Protein AF-A0A7C2LK24-F1 (afdb_monomer_lite)

Radius of gyration: 20.37 Å; chains: 1; bounding box: 44×60×52 Å

Secondary structure (DSSP, 8-state):
-PPPGGGG-----S---S--GGGTTTHHHHHHHHTTSHHHHHHT--SHHHHHHHHHTTS----------SSHHHHHHHHHHHHHHHHHHHHHHSPPPHHHHHHHHTTHHHHHHHHHHHHH---HHHHHHHHHHHHHHHHTTTS-HHHHHHHHHHHHIIIII-SS--SS--BHHHHHTSSSSSSHHHHHHHHHHHHTT--HHHHHTT--TTBHHHHHHHHHHHHHHHHHHHHTT-HHHHHHHHHHHHHHT-

pLDDT: mean 76.49, std 17.35, range [25.84, 96.12]

Foldseek 3Di:
DPDDPPPPDDDDDQDPFFDDPVCVVVLVVVLVVPVLQPLSVLLPDDDQVVLCVVCVVVDFPVPDDFPCDPALLVNLVLLVLVLLLLVLVLQVLDQPDLVNLVCLLQCVSLVSNCVSDVVGDDTVVSVVVSVVSVVNNVVCNVPDSVVSSVVVNVVSCQQDVVSPGHSDDQFPCCRRPPVGADDDVLVVLCVLCVVVVNNCCVVPNPDRSRRNSNLSVVLSVLSVQLSVCSVVVVVVSNVVSVVSSVVSVD

Sequence (250 aa):
MPAKPRDIFEENDHIRWYYDPELARDWKTFIKKFKYLFWINSMNIKDRDHWVKFIEDKKPNISHKPLFPQDEGAYADVQALRRDAYFQMFRAFTEPTRELSHEVQKGEYLKKVLSVFDNLFEDEKVDMAARLLAGINQVFAETKPEKFYRDIEAERFTIFDDDLLPYLSGYESVYRSEKQIMGELTAEVKSLYEKEGYDILKAKGNLPPDEAKLEIEFMLKLIDDEVSAWRSGNREKAIELLNMQKDFLH

Structure (mmCIF, N/CA/C/O backbone):
data_AF-A0A7C2LK24-F1
#
_entry.id   AF-A0A7C2LK24-F1
#
loop_
_atom_site.group_PDB
_atom_site.id
_atom_site.type_symbol
_atom_site.label_atom_id
_atom_site.label_alt_id
_atom_site.label_comp_id
_atom_site.label_asym_id
_atom_site.label_entity_id
_atom_site.label_seq_id
_atom_site.pdbx_PDB_ins_code
_atom_site.Cartn_x
_atom_site.Cartn_y
_atom_site.Cartn_z
_atom_site.occupancy
_atom_site.B_iso_or_equiv
_atom_site.auth_seq_id
_atom_site.auth_comp_id
_atom_site.auth_asym_id
_atom_site.auth_atom_id
_atom_site.pdbx_PDB_model_num
ATOM 1 N N . MET A 1 1 ? 2.305 38.044 7.109 1.00 27.80 1 MET A N 1
ATOM 2 C CA . MET A 1 1 ? 2.158 37.567 5.717 1.00 27.80 1 MET A CA 1
ATOM 3 C C . MET A 1 1 ? 2.466 36.084 5.743 1.00 27.80 1 MET A C 1
ATOM 5 O O . MET A 1 1 ? 3.516 35.763 6.288 1.00 27.80 1 MET A O 1
ATOM 9 N N . PRO A 1 2 ? 1.571 35.191 5.292 1.00 30.06 2 PRO A N 1
ATOM 10 C CA . PRO A 1 2 ? 1.910 33.774 5.234 1.00 30.06 2 PRO A CA 1
ATOM 11 C C . PRO A 1 2 ? 3.072 33.601 4.248 1.00 30.06 2 PRO A C 1
ATOM 13 O O . PRO A 1 2 ? 3.076 34.233 3.188 1.00 30.06 2 PRO A O 1
ATOM 16 N N . ALA A 1 3 ? 4.091 32.840 4.648 1.00 25.84 3 ALA A N 1
ATOM 17 C CA . ALA A 1 3 ? 5.259 32.567 3.819 1.00 25.84 3 ALA A CA 1
ATOM 18 C C . ALA A 1 3 ? 4.811 31.938 2.494 1.00 25.84 3 ALA A C 1
ATOM 20 O O . ALA A 1 3 ? 3.885 31.124 2.466 1.00 25.84 3 ALA A O 1
ATOM 21 N N . LYS A 1 4 ? 5.431 32.347 1.385 1.00 31.67 4 LYS A N 1
ATOM 22 C CA . LYS A 1 4 ? 5.164 31.709 0.096 1.00 31.67 4 LYS A CA 1
ATOM 23 C C . LYS A 1 4 ? 5.755 30.292 0.158 1.00 31.67 4 LYS A C 1
ATOM 25 O O . LYS A 1 4 ? 6.845 30.144 0.705 1.00 31.67 4 LYS A O 1
ATOM 30 N N . PRO A 1 5 ? 5.120 29.272 -0.449 1.00 36.34 5 PRO A N 1
ATOM 31 C CA . PRO A 1 5 ? 5.611 27.884 -0.433 1.00 36.34 5 PRO A CA 1
ATOM 32 C C . PRO A 1 5 ? 7.059 27.692 -0.927 1.00 36.34 5 PRO A C 1
ATOM 34 O O . PRO A 1 5 ? 7.654 26.646 -0.705 1.00 36.34 5 PRO A O 1
ATOM 37 N N . ARG A 1 6 ? 7.633 28.709 -1.587 1.00 37.09 6 ARG A N 1
ATOM 38 C CA . ARG A 1 6 ? 9.008 28.733 -2.099 1.00 37.09 6 ARG A CA 1
ATOM 39 C C . ARG A 1 6 ? 10.094 28.814 -1.024 1.00 37.09 6 ARG A C 1
ATOM 41 O O . ARG A 1 6 ? 11.215 28.428 -1.317 1.00 37.09 6 ARG A O 1
ATOM 48 N N . ASP A 1 7 ? 9.790 29.292 0.180 1.00 35.47 7 ASP A N 1
ATOM 49 C CA . ASP A 1 7 ? 10.836 29.696 1.134 1.00 35.47 7 ASP A CA 1
ATOM 50 C C . ASP A 1 7 ? 11.288 28.571 2.094 1.00 35.47 7 ASP A C 1
ATOM 52 O O . ASP A 1 7 ? 12.004 28.844 3.053 1.00 35.47 7 ASP A O 1
ATOM 56 N N . ILE A 1 8 ? 10.858 27.316 1.892 1.00 41.47 8 ILE A N 1
ATOM 57 C CA . ILE A 1 8 ? 11.050 26.240 2.889 1.00 41.47 8 ILE A CA 1
ATOM 58 C C . ILE A 1 8 ? 12.167 25.245 2.511 1.00 41.47 8 ILE A C 1
ATOM 60 O O . ILE A 1 8 ? 12.654 24.532 3.385 1.00 41.47 8 ILE A O 1
ATOM 64 N N . PHE A 1 9 ? 12.642 25.200 1.262 1.00 39.81 9 PHE A N 1
ATOM 65 C CA . PHE A 1 9 ? 13.525 24.108 0.826 1.00 39.81 9 PHE A CA 1
ATOM 66 C C . PHE A 1 9 ? 14.639 24.598 -0.112 1.00 39.81 9 PHE A C 1
ATOM 68 O O . PHE A 1 9 ? 14.462 24.642 -1.328 1.00 39.81 9 PHE A O 1
ATOM 75 N N . GLU A 1 10 ? 15.788 24.975 0.457 1.00 39.38 10 GLU A N 1
ATOM 76 C CA . GLU A 1 10 ? 17.029 25.183 -0.300 1.00 39.38 10 GLU A CA 1
ATOM 77 C C . GLU A 1 10 ? 17.847 23.884 -0.412 1.00 39.38 10 GLU A C 1
ATOM 79 O O . GLU A 1 10 ? 17.971 23.119 0.543 1.00 39.38 10 GLU A O 1
ATOM 84 N N . GLU A 1 11 ? 18.403 23.714 -1.617 1.00 45.00 11 GLU A N 1
ATOM 85 C CA . GLU A 1 11 ? 19.522 22.859 -2.039 1.00 45.00 11 GLU A CA 1
ATOM 86 C C . GLU A 1 11 ? 19.406 21.335 -1.833 1.00 45.00 11 GLU A C 1
ATOM 88 O O . GLU A 1 11 ? 19.869 20.774 -0.845 1.00 45.00 11 GLU A O 1
ATOM 93 N N . ASN A 1 12 ? 18.875 20.647 -2.858 1.00 35.16 12 ASN A N 1
ATOM 94 C CA . ASN A 1 12 ? 19.538 19.507 -3.517 1.00 35.16 12 ASN A CA 1
ATOM 95 C C . ASN A 1 12 ? 18.874 19.187 -4.878 1.00 35.16 12 ASN A C 1
ATOM 97 O O . ASN A 1 12 ? 17.660 19.268 -5.050 1.00 35.16 12 ASN A O 1
ATOM 101 N N . ASP A 1 13 ? 19.706 18.858 -5.861 1.00 45.12 13 ASP A N 1
ATOM 102 C CA . ASP A 1 13 ? 19.588 19.285 -7.260 1.00 45.12 13 ASP A CA 1
ATOM 103 C C . ASP A 1 13 ? 19.134 18.177 -8.233 1.00 45.12 13 ASP A C 1
ATOM 105 O O . ASP A 1 13 ? 19.780 17.950 -9.257 1.00 45.12 13 ASP A O 1
ATOM 109 N N . HIS A 1 14 ? 18.061 17.429 -7.932 1.00 37.25 14 HIS A N 1
ATOM 110 C CA . HIS A 1 14 ? 17.757 16.232 -8.743 1.00 37.25 14 HIS A CA 1
ATOM 111 C C . HIS A 1 14 ? 16.448 16.208 -9.526 1.00 37.25 14 HIS A C 1
ATOM 113 O O . HIS A 1 14 ? 16.430 15.529 -10.544 1.00 37.25 14 HIS A O 1
ATOM 119 N N . ILE A 1 15 ? 15.430 17.022 -9.221 1.00 37.56 15 ILE A N 1
ATOM 120 C CA . ILE A 1 15 ? 14.295 17.259 -10.136 1.00 37.56 15 ILE A CA 1
ATOM 121 C C . ILE A 1 15 ? 13.754 18.674 -9.870 1.00 37.56 15 ILE A C 1
ATOM 123 O O . ILE A 1 15 ? 13.517 19.042 -8.732 1.00 37.56 15 ILE A O 1
ATOM 127 N N . ARG A 1 16 ? 13.509 19.502 -10.892 1.00 42.88 16 ARG A N 1
ATOM 128 C CA . ARG A 1 16 ? 12.504 20.580 -10.800 1.00 42.88 16 ARG A CA 1
ATOM 129 C C . ARG A 1 16 ? 11.153 19.884 -10.637 1.00 42.88 16 ARG A C 1
ATOM 131 O O . ARG A 1 16 ? 10.590 19.441 -11.632 1.00 42.88 16 ARG A O 1
ATOM 138 N N . TRP A 1 17 ? 10.721 19.683 -9.397 1.00 49.97 17 TRP A N 1
ATOM 139 C CA . TRP A 1 17 ? 9.598 18.843 -8.972 1.00 49.97 17 TRP A CA 1
ATOM 140 C C . TRP A 1 17 ? 8.277 19.206 -9.700 1.00 49.97 17 TRP A C 1
ATOM 142 O O . TRP A 1 17 ? 7.514 20.064 -9.282 1.00 49.97 17 TRP A O 1
ATOM 152 N N . TYR A 1 18 ? 8.081 18.577 -10.863 1.00 50.62 18 TYR A N 1
ATOM 153 C CA . TYR A 1 18 ? 6.890 18.406 -11.711 1.00 50.62 18 TYR A CA 1
ATOM 154 C C . TYR A 1 18 ? 5.990 19.594 -12.131 1.00 50.62 18 TYR A C 1
ATOM 156 O O . TYR A 1 18 ? 4.886 19.345 -12.595 1.00 50.62 18 TYR A O 1
ATOM 164 N N . TYR A 1 19 ? 6.456 20.847 -12.158 1.00 46.31 19 TYR A N 1
ATOM 165 C CA . TYR A 1 19 ? 6.009 21.833 -13.168 1.00 46.31 19 TYR A CA 1
ATOM 166 C C . TYR A 1 19 ? 6.985 23.007 -13.272 1.00 46.31 19 TYR A C 1
ATOM 168 O O . TYR A 1 19 ? 7.220 23.743 -12.315 1.00 46.31 19 TYR A O 1
ATOM 176 N N . ASP A 1 20 ? 7.506 23.225 -14.478 1.00 52.84 20 ASP A N 1
ATOM 177 C CA . ASP A 1 20 ? 8.130 24.483 -14.867 1.00 52.84 20 ASP A CA 1
ATOM 178 C C . ASP A 1 20 ? 7.158 25.227 -15.802 1.00 52.84 20 ASP A C 1
ATOM 180 O O . ASP A 1 20 ? 6.875 24.731 -16.901 1.00 52.84 20 ASP A O 1
ATOM 184 N N . PRO A 1 21 ? 6.629 26.400 -15.406 1.00 50.09 21 PRO A N 1
ATOM 185 C CA . PRO A 1 21 ? 5.760 27.215 -16.252 1.00 50.09 21 PRO A CA 1
ATOM 186 C C . PRO A 1 21 ? 6.375 27.556 -17.614 1.00 50.09 21 PRO A C 1
ATOM 188 O O . PRO A 1 21 ? 5.643 27.775 -18.581 1.00 50.09 21 PRO A O 1
ATOM 191 N N . GLU A 1 22 ? 7.705 27.575 -17.712 1.00 48.44 22 GLU A N 1
ATOM 192 C CA . GLU A 1 22 ? 8.433 27.829 -18.954 1.00 48.44 22 GLU A CA 1
ATOM 193 C C . GLU A 1 22 ? 8.398 26.617 -19.904 1.00 48.44 22 GLU A C 1
ATOM 195 O O . GLU A 1 22 ? 8.418 26.794 -21.124 1.00 48.44 22 GLU A O 1
ATOM 200 N N . LEU A 1 23 ? 8.216 25.398 -19.376 1.00 50.41 23 LEU A N 1
ATOM 201 C CA . LEU A 1 23 ? 8.096 24.146 -20.141 1.00 50.41 23 LEU A CA 1
ATOM 202 C C . LEU A 1 23 ? 6.646 23.820 -20.555 1.00 50.41 23 LEU A C 1
ATOM 204 O O . LEU A 1 23 ? 6.414 22.861 -21.293 1.00 50.41 23 LEU A O 1
ATOM 208 N N . ALA A 1 24 ? 5.660 24.644 -20.165 1.00 49.47 24 ALA A N 1
ATOM 209 C CA . ALA A 1 24 ? 4.235 24.533 -20.529 1.00 49.47 24 ALA A CA 1
ATOM 210 C C . ALA A 1 24 ? 3.995 24.253 -22.035 1.00 49.47 24 ALA A C 1
ATOM 212 O O . ALA A 1 24 ? 3.105 23.487 -22.418 1.00 49.47 24 ALA A O 1
ATOM 213 N N . ARG A 1 25 ? 4.801 24.873 -22.912 1.00 46.16 25 ARG A N 1
ATOM 214 C CA . ARG A 1 25 ? 4.730 24.701 -24.377 1.00 46.16 25 ARG A CA 1
ATOM 215 C C . ARG A 1 25 ? 5.315 23.373 -24.867 1.00 46.16 25 ARG A C 1
ATOM 217 O O . ARG A 1 25 ? 4.816 22.843 -25.863 1.00 46.16 25 ARG A O 1
ATOM 224 N N . ASP A 1 26 ? 6.291 22.818 -24.157 1.00 56.59 26 ASP A N 1
ATOM 225 C CA . ASP A 1 26 ? 7.001 21.593 -24.532 1.00 56.59 26 ASP A CA 1
ATOM 226 C C . ASP A 1 26 ? 6.240 20.322 -24.143 1.00 56.59 26 ASP A C 1
ATOM 228 O O . ASP A 1 26 ? 6.423 19.274 -24.772 1.00 56.59 26 ASP A O 1
ATOM 232 N N . TRP A 1 27 ? 5.280 20.419 -23.216 1.00 57.66 27 TRP A N 1
ATOM 233 C CA . TRP A 1 27 ? 4.432 19.292 -22.821 1.00 57.66 27 TRP A CA 1
ATOM 234 C C . TRP A 1 27 ? 3.668 18.666 -23.985 1.00 57.66 27 TRP A C 1
ATOM 236 O O . TRP A 1 27 ? 3.526 17.452 -24.029 1.00 57.66 27 TRP A O 1
ATOM 246 N N . LYS A 1 28 ? 3.225 19.429 -24.994 1.00 62.69 28 LYS A N 1
ATOM 247 C CA . LYS A 1 28 ? 2.539 18.835 -26.164 1.00 62.69 28 LYS A CA 1
ATOM 248 C C . LYS A 1 28 ? 3.448 17.908 -26.974 1.00 62.69 28 LYS A C 1
ATOM 250 O O . LYS A 1 28 ? 2.976 16.910 -27.521 1.00 62.69 28 LYS A O 1
ATOM 255 N N . THR A 1 29 ? 4.730 18.243 -27.074 1.00 66.44 29 THR A N 1
ATOM 256 C CA . THR A 1 29 ? 5.736 17.428 -27.768 1.00 66.44 29 THR A CA 1
ATOM 257 C C . THR A 1 29 ? 6.160 16.254 -26.890 1.00 66.44 29 THR A C 1
ATOM 259 O O . THR A 1 29 ? 6.235 15.122 -27.369 1.00 66.44 29 THR A O 1
ATOM 262 N N . PHE A 1 30 ? 6.341 16.503 -25.593 1.00 68.19 30 PHE A N 1
ATOM 263 C CA . PHE A 1 30 ? 6.669 15.502 -24.583 1.00 68.19 30 PHE A CA 1
ATOM 264 C C . PHE A 1 30 ? 5.579 14.424 -24.458 1.00 68.19 30 PHE A C 1
ATOM 266 O O . PHE A 1 30 ? 5.868 13.240 -24.600 1.00 68.19 30 PHE A O 1
ATOM 273 N N . ILE A 1 31 ? 4.307 14.821 -24.344 1.00 67.56 31 ILE A N 1
ATOM 274 C CA . ILE A 1 31 ? 3.143 13.922 -24.286 1.00 67.56 31 ILE A CA 1
ATOM 275 C C . ILE A 1 31 ? 3.077 13.027 -25.525 1.00 67.56 31 ILE A C 1
ATOM 277 O O . ILE A 1 31 ? 2.859 11.824 -25.411 1.00 67.56 31 ILE A O 1
ATOM 281 N N . LYS A 1 32 ? 3.305 13.575 -26.728 1.00 72.19 32 LYS A N 1
ATOM 282 C CA . LYS A 1 32 ? 3.318 12.765 -27.958 1.00 72.19 32 LYS A CA 1
ATOM 283 C C . LYS A 1 32 ? 4.432 11.718 -27.953 1.00 72.19 32 LYS A C 1
ATOM 285 O O . LYS A 1 32 ? 4.205 10.605 -28.424 1.00 72.19 32 LYS A O 1
ATOM 290 N N . LYS A 1 33 ? 5.614 12.080 -27.448 1.00 75.44 33 LYS A N 1
ATOM 291 C CA . LYS A 1 33 ? 6.794 11.209 -27.400 1.00 75.44 33 LYS A CA 1
ATOM 292 C C . LYS A 1 33 ? 6.663 10.112 -26.339 1.00 75.44 33 LYS A C 1
ATOM 294 O O . LYS A 1 33 ? 7.075 8.985 -26.590 1.00 75.44 33 LYS A O 1
ATOM 299 N N . PHE A 1 34 ? 6.049 10.424 -25.202 1.00 75.56 34 PHE A N 1
ATOM 300 C CA . PHE A 1 34 ? 6.020 9.560 -24.021 1.00 75.56 34 PHE A CA 1
ATOM 301 C C . PHE A 1 34 ? 4.611 9.099 -23.623 1.00 75.56 34 PHE A C 1
ATOM 303 O O . PHE A 1 34 ? 4.378 8.707 -22.486 1.00 75.56 34 PHE A O 1
ATOM 310 N N . LYS A 1 35 ? 3.667 9.064 -24.573 1.00 73.38 35 LYS A N 1
ATOM 311 C CA . LYS A 1 35 ? 2.287 8.572 -24.378 1.00 73.38 35 LYS A CA 1
ATOM 312 C C . LYS A 1 35 ? 2.170 7.131 -23.862 1.00 73.38 35 LYS A C 1
ATOM 314 O O . LYS A 1 35 ? 1.064 6.663 -23.625 1.00 73.38 35 LYS A O 1
ATOM 319 N N . TYR A 1 36 ? 3.266 6.380 -23.805 1.00 72.50 36 TYR A N 1
ATOM 320 C CA . TYR A 1 36 ? 3.267 5.047 -23.212 1.00 72.50 36 TYR A CA 1
ATOM 321 C C . TYR A 1 36 ? 3.340 5.111 -21.679 1.00 72.50 36 TYR A C 1
ATOM 323 O O . TYR A 1 36 ? 2.878 4.177 -21.041 1.00 72.50 36 TYR A O 1
ATOM 331 N N . LEU A 1 37 ? 3.843 6.206 -21.090 1.00 74.44 37 LEU A N 1
ATOM 332 C CA . LEU A 1 37 ? 3.867 6.424 -19.641 1.00 74.44 37 LEU A CA 1
ATOM 333 C C . LEU A 1 37 ? 2.464 6.791 -19.144 1.00 74.44 37 LEU A C 1
ATOM 335 O O . LEU A 1 37 ? 1.787 7.664 -19.701 1.00 74.44 37 LEU A O 1
ATOM 339 N N . PHE A 1 38 ? 2.006 6.124 -18.089 1.00 73.56 38 PHE A N 1
ATOM 340 C CA . PHE A 1 38 ? 0.623 6.232 -17.630 1.00 73.56 38 PHE A CA 1
ATOM 341 C C . PHE A 1 38 ? 0.306 7.609 -17.031 1.00 73.56 38 PHE A C 1
ATOM 343 O O . PHE A 1 38 ? -0.753 8.186 -17.308 1.00 73.56 38 PHE A O 1
ATOM 350 N N . TRP A 1 39 ? 1.233 8.169 -16.250 1.00 74.19 39 TRP A N 1
ATOM 351 C CA . TRP A 1 39 ? 1.052 9.481 -15.626 1.00 74.19 39 TRP A CA 1
ATOM 352 C C . TRP A 1 39 ? 0.971 10.603 -16.675 1.00 74.19 39 TRP A C 1
ATOM 354 O O . TRP A 1 39 ? 0.131 11.491 -16.560 1.00 74.19 39 TRP A O 1
ATOM 364 N N . ILE A 1 40 ? 1.715 10.501 -17.783 1.00 73.81 40 ILE A N 1
ATOM 365 C CA . ILE A 1 40 ? 1.643 11.452 -18.907 1.00 73.81 40 ILE A CA 1
ATOM 366 C C . ILE A 1 40 ? 0.281 11.442 -19.593 1.00 73.81 40 ILE A C 1
ATOM 368 O O . ILE A 1 40 ? -0.262 12.506 -19.906 1.00 73.81 40 ILE A O 1
ATOM 372 N N . ASN A 1 41 ? -0.311 10.264 -19.794 1.00 70.44 41 ASN A N 1
ATOM 373 C CA . ASN A 1 41 ? -1.682 10.189 -20.295 1.00 70.44 41 ASN A CA 1
ATOM 374 C C . ASN A 1 41 ? -2.669 10.823 -19.310 1.00 70.44 41 ASN A C 1
ATOM 376 O O . ASN A 1 41 ? -3.555 11.563 -19.734 1.00 70.44 41 ASN A O 1
ATOM 380 N N . SER A 1 42 ? -2.474 10.594 -18.010 1.00 69.88 42 SER A N 1
ATOM 381 C CA . SER A 1 42 ? -3.308 11.169 -16.947 1.00 69.88 42 SER A CA 1
ATOM 382 C C . SER A 1 42 ? -3.213 12.697 -16.858 1.00 69.88 42 SER A C 1
ATOM 384 O O . SER A 1 42 ? -4.207 13.351 -16.539 1.00 69.88 42 SER A O 1
ATOM 386 N N . MET A 1 43 ? -2.057 13.288 -17.176 1.00 67.25 43 MET A N 1
ATOM 387 C CA . MET A 1 43 ? -1.882 14.745 -17.258 1.00 67.25 43 MET A CA 1
ATOM 388 C C . MET A 1 43 ? -2.570 15.378 -18.473 1.00 67.25 43 MET A C 1
ATOM 390 O O . MET A 1 43 ? -2.946 16.545 -18.430 1.00 67.25 43 MET A O 1
ATOM 394 N N . ASN A 1 44 ? -2.753 14.628 -19.563 1.00 67.62 44 ASN A N 1
ATOM 395 C CA . ASN A 1 44 ? -3.388 15.137 -20.783 1.00 67.62 44 ASN A CA 1
ATOM 396 C C . ASN A 1 44 ? -4.927 15.200 -20.686 1.00 67.62 44 ASN A C 1
ATOM 398 O O . ASN A 1 44 ? -5.589 15.740 -21.578 1.00 67.62 44 ASN A O 1
ATOM 402 N N . ILE A 1 45 ? -5.507 14.649 -19.617 1.00 66.62 45 ILE A N 1
ATOM 403 C CA . ILE A 1 45 ? -6.943 14.718 -19.356 1.00 66.62 45 ILE A CA 1
ATOM 404 C C . ILE A 1 45 ? -7.257 16.082 -18.732 1.00 66.62 45 ILE A C 1
ATOM 406 O O . ILE A 1 45 ? -6.797 16.400 -17.638 1.00 66.62 45 ILE A O 1
ATOM 410 N N . LYS A 1 46 ? -7.999 16.909 -19.478 1.00 63.62 46 LYS A N 1
ATOM 411 C CA . LYS A 1 46 ? -8.168 18.346 -19.198 1.00 63.62 46 LYS A CA 1
ATOM 412 C C . LYS A 1 46 ? -9.298 18.688 -18.240 1.00 63.62 46 LYS A C 1
ATOM 414 O O . LYS A 1 46 ? -9.310 19.794 -17.713 1.00 63.62 46 LYS A O 1
ATOM 419 N N . ASP A 1 47 ? -10.261 17.793 -18.076 1.00 66.44 47 ASP A N 1
ATOM 420 C CA . ASP A 1 47 ? -11.410 18.021 -17.214 1.00 66.44 47 ASP A CA 1
ATOM 421 C C . ASP A 1 47 ? -11.572 16.861 -16.225 1.00 66.44 47 ASP A C 1
ATOM 423 O O . ASP A 1 47 ? -11.236 15.707 -16.517 1.00 66.44 47 ASP A O 1
ATOM 427 N N . ARG A 1 48 ? -12.024 17.212 -15.016 1.00 61.00 48 ARG A N 1
ATOM 428 C CA . ARG A 1 48 ? -12.172 16.285 -13.894 1.00 61.00 48 ARG A CA 1
ATOM 429 C C . ARG A 1 48 ? -13.155 15.171 -14.228 1.00 61.00 48 ARG A C 1
ATOM 431 O O . ARG A 1 48 ? -12.882 14.039 -13.862 1.00 61.00 48 ARG A O 1
ATOM 438 N N . ASP A 1 49 ? -14.232 15.456 -14.953 1.00 63.38 49 ASP A N 1
ATOM 439 C CA . ASP A 1 49 ? -15.270 14.474 -15.288 1.00 63.38 49 ASP A CA 1
ATOM 440 C C . ASP A 1 49 ? -14.747 13.400 -16.246 1.00 63.38 49 ASP A C 1
ATOM 442 O O . ASP A 1 49 ? -15.083 12.228 -16.129 1.00 63.38 49 ASP A O 1
ATOM 446 N N . HIS A 1 50 ? -13.865 13.768 -17.168 1.00 66.06 50 HIS A N 1
ATOM 447 C CA . HIS A 1 50 ? -13.228 12.865 -18.116 1.00 66.06 50 HIS A CA 1
ATOM 448 C C . HIS A 1 50 ? -12.129 12.041 -17.447 1.00 66.06 50 HIS A C 1
ATOM 450 O O . HIS A 1 50 ? -11.933 10.882 -17.808 1.00 66.06 50 HIS A O 1
ATOM 456 N N . TRP A 1 51 ? -11.446 12.608 -16.447 1.00 66.00 51 TRP A N 1
ATOM 457 C CA . TRP A 1 51 ? -10.492 11.875 -15.613 1.00 66.00 51 TRP A CA 1
ATOM 458 C C . TRP A 1 51 ? -11.213 10.893 -14.688 1.00 66.00 51 TRP A C 1
ATOM 460 O O . TRP A 1 51 ? -10.855 9.718 -14.624 1.00 66.00 51 TRP A O 1
ATOM 470 N N . VAL A 1 52 ? -12.296 11.353 -14.059 1.00 62.84 52 VAL A N 1
ATOM 471 C CA . VAL A 1 52 ? -13.213 10.535 -13.269 1.00 62.84 52 VAL A CA 1
ATOM 472 C C . VAL A 1 52 ? -13.778 9.424 -14.137 1.00 62.84 52 VAL A C 1
ATOM 474 O O . VAL A 1 52 ? -13.643 8.285 -13.739 1.00 62.84 52 VAL A O 1
ATOM 477 N N . LYS A 1 53 ? -14.271 9.691 -15.349 1.00 66.25 53 LYS A N 1
ATOM 478 C CA . LYS A 1 53 ? -14.749 8.663 -16.286 1.00 66.25 53 LYS A CA 1
ATOM 479 C C . LYS A 1 53 ? -13.656 7.668 -16.690 1.00 66.25 53 LYS A C 1
ATOM 481 O O . LYS A 1 53 ? -13.882 6.463 -16.661 1.00 66.25 53 LYS A O 1
ATOM 486 N N . PHE A 1 54 ? -12.456 8.160 -17.014 1.00 66.00 54 PHE A N 1
ATOM 487 C CA . PHE A 1 54 ? -11.291 7.327 -17.342 1.00 66.00 54 PHE A CA 1
ATOM 488 C C . PHE A 1 54 ? -10.935 6.350 -16.212 1.00 66.00 54 PHE A C 1
ATOM 490 O O . PHE A 1 54 ? -10.464 5.242 -16.478 1.00 66.00 54 PHE A O 1
ATOM 497 N N . ILE A 1 55 ? -11.176 6.752 -14.962 1.00 61.31 55 ILE A N 1
ATOM 498 C CA . ILE A 1 55 ? -10.975 5.914 -13.781 1.00 61.31 55 ILE A CA 1
ATOM 499 C C . ILE A 1 55 ? -12.230 5.153 -13.383 1.00 61.31 55 ILE A C 1
ATOM 501 O O . ILE A 1 55 ? -12.089 4.056 -12.880 1.00 61.31 55 ILE A O 1
ATOM 505 N N . GLU A 1 56 ? -13.438 5.653 -13.617 1.00 57.28 56 GLU A N 1
ATOM 506 C CA . GLU A 1 56 ? -14.716 5.005 -13.298 1.00 57.28 56 GLU A CA 1
ATOM 507 C C . GLU A 1 56 ? -14.947 3.766 -14.138 1.00 57.28 56 GLU A C 1
ATOM 509 O O . GLU A 1 56 ? -15.302 2.733 -13.579 1.00 57.28 56 GLU A O 1
ATOM 514 N N . ASP A 1 57 ? -14.586 3.813 -15.421 1.00 56.19 57 ASP A N 1
ATOM 515 C CA . ASP A 1 57 ? -14.509 2.621 -16.272 1.00 56.19 57 ASP A CA 1
ATOM 516 C C . ASP A 1 57 ? -13.524 1.575 -15.696 1.00 56.19 57 ASP A C 1
ATOM 518 O O . ASP A 1 57 ? -13.560 0.391 -16.038 1.00 56.19 57 ASP A O 1
ATOM 522 N N . LYS A 1 58 ? -12.637 1.999 -14.786 1.00 56.62 58 LYS A N 1
ATOM 523 C CA . LYS A 1 58 ? -11.662 1.166 -14.076 1.00 56.62 58 LYS A CA 1
ATOM 524 C C . LYS A 1 58 ? -11.947 0.999 -12.582 1.00 56.62 58 LYS A C 1
ATOM 526 O O . LYS A 1 58 ? -11.290 0.146 -11.978 1.00 56.62 58 LYS A O 1
ATOM 531 N N . LYS A 1 59 ? -12.930 1.691 -11.988 1.00 47.09 59 LYS A N 1
ATOM 532 C CA . LYS A 1 59 ? -13.269 1.562 -10.565 1.00 47.09 59 LYS A CA 1
ATOM 533 C C . LYS A 1 59 ? -13.744 0.129 -10.342 1.00 47.09 59 LYS A C 1
ATOM 535 O O . LYS A 1 59 ? -14.474 -0.401 -11.187 1.00 47.09 59 LYS A O 1
ATOM 540 N N . PRO A 1 60 ? -13.291 -0.563 -9.286 1.00 42.84 60 PRO A N 1
ATOM 541 C CA . PRO A 1 60 ? -13.923 -1.816 -8.898 1.00 42.84 60 PRO A CA 1
ATOM 542 C C . PRO A 1 60 ? -15.425 -1.563 -8.781 1.00 42.84 60 PRO A C 1
ATOM 544 O O . PRO A 1 60 ? -15.834 -0.481 -8.348 1.00 42.84 60 PRO A O 1
ATOM 547 N N . ASN A 1 61 ? -16.250 -2.506 -9.228 1.00 39.69 61 ASN A N 1
ATOM 548 C CA . ASN A 1 61 ? -17.682 -2.360 -9.033 1.00 39.69 61 ASN A CA 1
ATOM 549 C C . ASN A 1 61 ? -17.951 -2.613 -7.549 1.00 39.69 61 ASN A C 1
ATOM 551 O O . ASN A 1 61 ? -18.224 -3.736 -7.141 1.00 39.69 61 ASN A O 1
ATOM 555 N N . ILE A 1 62 ? -17.874 -1.563 -6.728 1.00 40.69 62 ILE A N 1
ATOM 556 C CA . ILE A 1 62 ? -18.193 -1.629 -5.298 1.00 40.69 62 ILE A CA 1
ATOM 557 C C . ILE A 1 62 ? -19.725 -1.669 -5.121 1.00 40.69 62 ILE A C 1
ATOM 559 O O . ILE A 1 62 ? -20.297 -0.978 -4.284 1.00 40.69 62 ILE A O 1
ATOM 563 N N . SER A 1 63 ? -20.434 -2.467 -5.931 1.00 35.50 63 SER A N 1
ATOM 564 C CA . SER A 1 63 ? -21.844 -2.798 -5.703 1.00 35.50 63 SER A CA 1
ATOM 565 C C . SER A 1 63 ? -22.028 -3.681 -4.469 1.00 35.50 63 SER A C 1
ATOM 567 O O . SER A 1 63 ? -23.160 -3.918 -4.042 1.00 35.50 63 SER A O 1
ATOM 569 N N . HIS A 1 64 ? -20.930 -4.172 -3.886 1.00 39.81 64 HIS A N 1
ATOM 570 C CA . HIS A 1 64 ? -20.960 -4.876 -2.621 1.00 39.81 64 HIS A CA 1
ATOM 571 C C . HIS A 1 64 ? -21.334 -3.901 -1.500 1.00 39.81 64 HIS A C 1
ATOM 573 O O . HIS A 1 64 ? -20.561 -3.026 -1.112 1.00 39.81 64 HIS A O 1
ATOM 579 N N . LYS A 1 65 ? -22.547 -4.059 -0.969 1.00 42.38 65 LYS A N 1
ATOM 580 C CA . LYS A 1 65 ? -22.886 -3.510 0.342 1.00 42.38 65 LYS A CA 1
ATOM 581 C C . LYS A 1 65 ? -22.125 -4.353 1.359 1.00 42.38 65 LYS A C 1
ATOM 583 O O . LYS A 1 65 ? -22.418 -5.548 1.407 1.00 42.38 65 LYS A O 1
ATOM 588 N N . PRO A 1 66 ? -21.208 -3.774 2.154 1.00 45.62 66 PRO A N 1
ATOM 589 C CA . PRO A 1 66 ? -20.573 -4.515 3.229 1.00 45.62 66 PRO A CA 1
ATOM 590 C C . PRO A 1 66 ? -21.679 -5.170 4.052 1.00 45.62 66 PRO A C 1
ATOM 592 O O . PRO A 1 66 ? -22.615 -4.488 4.488 1.00 45.62 66 PRO A O 1
ATOM 595 N N . LEU A 1 67 ? -21.618 -6.490 4.215 1.00 45.81 67 LEU A N 1
ATOM 596 C CA . LEU A 1 67 ? -22.422 -7.162 5.224 1.00 45.81 67 LEU A CA 1
ATOM 597 C C . LEU A 1 67 ? -21.895 -6.647 6.558 1.00 45.81 67 LEU A C 1
ATOM 599 O O . LEU A 1 67 ? -20.891 -7.141 7.046 1.00 45.81 67 LEU A O 1
ATOM 603 N N . PHE A 1 68 ? -22.505 -5.592 7.098 1.00 53.97 68 PHE A N 1
ATOM 604 C CA . PHE A 1 68 ? -22.191 -5.126 8.440 1.00 53.97 68 PHE A CA 1
ATOM 605 C C . PHE A 1 68 ? -22.707 -6.196 9.408 1.00 53.97 68 PHE A C 1
ATOM 607 O O . PHE A 1 68 ? -23.931 -6.356 9.511 1.00 53.97 68 PHE A O 1
ATOM 614 N N . PRO A 1 69 ? -21.834 -6.973 10.075 1.00 60.03 69 PRO A N 1
ATOM 615 C CA . PRO A 1 69 ? -22.280 -7.884 11.115 1.00 60.03 69 PRO A CA 1
ATOM 616 C C . PRO A 1 69 ? -23.048 -7.121 12.197 1.00 60.03 69 PRO A C 1
ATOM 618 O O . PRO A 1 69 ? -22.789 -5.947 12.467 1.00 60.03 69 PRO A O 1
ATOM 621 N N . GLN A 1 70 ? -24.035 -7.790 12.793 1.00 64.25 70 GLN A N 1
ATOM 622 C CA . GLN A 1 70 ? -24.864 -7.186 13.840 1.00 64.25 70 GLN A CA 1
ATOM 623 C C . GLN A 1 70 ? -24.146 -7.108 15.193 1.00 64.25 70 GLN A C 1
ATOM 625 O O . GLN A 1 70 ? -24.612 -6.395 16.082 1.00 64.25 70 GLN A O 1
ATOM 630 N N . ASP A 1 71 ? -23.023 -7.812 15.345 1.00 81.75 71 ASP A N 1
ATOM 631 C CA . ASP A 1 71 ? -22.193 -7.817 16.540 1.00 81.75 71 ASP A CA 1
ATOM 632 C C . ASP A 1 71 ? -20.821 -7.164 16.302 1.00 81.75 71 ASP A C 1
ATOM 634 O O . ASP A 1 71 ? -20.222 -7.248 15.229 1.00 81.75 71 ASP A O 1
ATOM 638 N N . GLU A 1 72 ? -20.327 -6.488 17.339 1.00 80.38 72 GLU A N 1
ATOM 639 C CA . GLU A 1 72 ? -19.086 -5.705 17.298 1.00 80.38 72 GLU A CA 1
ATOM 640 C C . GLU A 1 72 ? -17.838 -6.590 17.138 1.00 80.38 72 GLU A C 1
ATOM 642 O O . GLU A 1 72 ? -16.851 -6.159 16.545 1.00 80.38 72 GLU A O 1
ATOM 647 N N . GLY A 1 73 ? -17.891 -7.838 17.620 1.00 81.69 73 GLY A N 1
ATOM 648 C CA . GLY A 1 73 ? -16.797 -8.803 17.501 1.00 81.69 73 GLY A CA 1
ATOM 649 C C . GLY A 1 73 ? -16.573 -9.234 16.054 1.00 81.69 73 GLY A C 1
ATOM 650 O O . GLY A 1 73 ? -15.477 -9.071 15.525 1.00 81.69 73 GLY A O 1
ATOM 651 N N . ALA A 1 74 ? -17.628 -9.681 15.378 1.00 82.88 74 ALA A N 1
ATOM 652 C CA . ALA A 1 74 ? -17.572 -10.013 13.963 1.00 82.88 74 ALA A CA 1
ATOM 653 C C . ALA A 1 74 ? -17.247 -8.782 13.105 1.00 82.88 74 ALA A C 1
ATOM 655 O O . ALA A 1 74 ? -16.574 -8.912 12.084 1.00 82.88 74 ALA A O 1
ATOM 656 N N . TYR A 1 75 ? -17.664 -7.574 13.512 1.00 83.88 75 TYR A N 1
ATOM 657 C CA . TYR A 1 75 ? -17.246 -6.354 12.813 1.00 83.88 75 TYR A CA 1
ATOM 658 C C . TYR A 1 75 ? -15.735 -6.137 12.924 1.00 83.88 75 TYR A C 1
ATOM 660 O O . TYR A 1 75 ? -15.083 -5.857 11.917 1.00 83.88 75 TYR A O 1
ATOM 668 N N . ALA A 1 76 ? -15.162 -6.331 14.115 1.00 87.56 76 ALA A N 1
ATOM 669 C CA . ALA A 1 76 ? -13.717 -6.273 14.316 1.00 87.56 76 ALA A CA 1
ATOM 670 C C . ALA A 1 76 ? -12.971 -7.311 13.462 1.00 87.56 76 ALA A C 1
ATOM 672 O O . ALA A 1 76 ? -11.905 -7.004 12.934 1.00 87.56 76 ALA A O 1
ATOM 673 N N . ASP A 1 77 ? -13.530 -8.511 13.289 1.00 88.06 77 ASP A N 1
ATOM 674 C CA . ASP A 1 77 ? -12.935 -9.556 12.449 1.00 88.06 77 ASP A CA 1
ATOM 675 C C . ASP A 1 77 ? -12.956 -9.179 10.959 1.00 88.06 77 ASP A C 1
ATOM 677 O O . ASP A 1 77 ? -11.956 -9.357 10.261 1.00 88.06 77 ASP A O 1
ATOM 681 N N . VAL A 1 78 ? -14.040 -8.564 10.475 1.00 85.38 78 VAL A N 1
ATOM 682 C CA . VAL A 1 78 ? -14.101 -8.016 9.107 1.00 85.38 78 VAL A CA 1
ATOM 683 C C . VAL A 1 78 ? -13.089 -6.881 8.919 1.00 85.38 78 VAL A C 1
ATOM 685 O O . VAL A 1 78 ? -12.396 -6.838 7.901 1.00 85.38 78 VAL A O 1
ATOM 688 N N . GLN A 1 79 ? -12.952 -5.978 9.895 1.00 88.12 79 GLN A N 1
ATOM 689 C CA . GLN A 1 79 ? -11.939 -4.919 9.821 1.00 88.12 79 GLN A CA 1
ATOM 690 C C . GLN A 1 79 ? -10.513 -5.479 9.874 1.00 88.12 79 GLN A C 1
ATOM 692 O O . GLN A 1 79 ? -9.642 -4.971 9.172 1.00 88.12 79 GLN A O 1
ATOM 697 N N . ALA A 1 80 ? -10.272 -6.564 10.614 1.00 90.88 80 ALA A N 1
ATOM 698 C CA . ALA A 1 80 ? -8.981 -7.248 10.618 1.00 90.88 80 ALA A CA 1
ATOM 699 C C . ALA A 1 80 ? -8.643 -7.845 9.238 1.00 90.88 80 ALA A C 1
ATOM 701 O O . ALA A 1 80 ? -7.523 -7.680 8.759 1.00 90.88 80 ALA A O 1
ATOM 702 N N . LEU A 1 81 ? -9.617 -8.447 8.547 1.00 89.25 81 LEU A N 1
ATOM 703 C CA . LEU A 1 81 ? -9.430 -8.896 7.161 1.00 89.25 81 LEU A CA 1
ATOM 704 C C . LEU A 1 81 ? -9.132 -7.720 6.224 1.00 89.25 81 LEU A C 1
ATOM 706 O O . LEU A 1 81 ? -8.215 -7.785 5.406 1.00 89.25 81 LEU A O 1
ATOM 710 N N . ARG A 1 82 ? -9.871 -6.613 6.357 1.00 88.88 82 ARG A N 1
ATOM 711 C CA . ARG A 1 82 ? -9.629 -5.402 5.562 1.00 88.88 82 ARG A CA 1
ATOM 712 C C . ARG A 1 82 ? -8.230 -4.841 5.809 1.00 88.88 82 ARG A C 1
ATOM 714 O O . ARG A 1 82 ? -7.544 -4.476 4.857 1.00 88.88 82 ARG A O 1
ATOM 721 N N . ARG A 1 83 ? -7.779 -4.818 7.061 1.00 93.00 83 ARG A N 1
ATOM 722 C CA . ARG A 1 83 ? -6.413 -4.444 7.434 1.00 93.00 83 ARG A CA 1
ATOM 723 C C . ARG A 1 83 ? -5.384 -5.329 6.741 1.00 93.00 83 ARG A C 1
ATOM 725 O O . ARG A 1 83 ? -4.418 -4.817 6.183 1.00 93.00 83 ARG A O 1
ATOM 732 N N . ASP A 1 84 ? -5.600 -6.640 6.717 1.00 92.12 84 ASP A N 1
ATOM 733 C CA . ASP A 1 84 ? -4.701 -7.562 6.023 1.00 92.12 84 ASP A CA 1
ATOM 734 C C . ASP A 1 84 ? -4.677 -7.330 4.505 1.00 92.12 84 ASP A C 1
ATOM 736 O O . ASP A 1 84 ? -3.620 -7.482 3.886 1.00 92.12 84 ASP A O 1
ATOM 740 N N . ALA A 1 85 ? -5.784 -6.869 3.909 1.00 89.38 85 ALA A N 1
ATOM 741 C CA . ALA A 1 85 ? -5.832 -6.467 2.500 1.00 89.38 85 ALA A CA 1
ATOM 742 C C . ALA A 1 85 ? -4.891 -5.285 2.242 1.00 89.38 85 ALA A C 1
ATOM 744 O O . ALA A 1 85 ? -4.004 -5.361 1.387 1.00 89.38 85 ALA A O 1
ATOM 745 N N . TYR A 1 86 ? -5.033 -4.221 3.040 1.00 92.44 86 TYR A N 1
ATOM 746 C CA . TYR A 1 86 ? -4.148 -3.059 2.977 1.00 92.44 86 TYR A CA 1
ATOM 747 C C . TYR A 1 86 ? -2.694 -3.438 3.268 1.00 92.44 86 TYR A C 1
ATOM 749 O O . TYR A 1 86 ? -1.786 -2.856 2.684 1.00 92.44 86 TYR A O 1
ATOM 757 N N . PHE A 1 87 ? -2.446 -4.453 4.099 1.00 94.06 87 PHE A N 1
ATOM 758 C CA . PHE A 1 87 ? -1.091 -4.904 4.399 1.00 94.06 87 PHE A CA 1
ATOM 759 C C . PHE A 1 87 ? -0.453 -5.602 3.199 1.00 94.06 87 PHE A C 1
ATOM 761 O O . PHE A 1 87 ? 0.702 -5.328 2.872 1.00 94.06 87 PHE A O 1
ATOM 768 N N . GLN A 1 88 ? -1.195 -6.460 2.490 1.00 92.19 88 GLN A N 1
ATOM 769 C CA . GLN A 1 88 ? -0.678 -7.052 1.254 1.00 92.19 88 GLN A CA 1
ATOM 770 C C . GLN A 1 88 ? -0.475 -6.002 0.157 1.00 92.19 88 GLN A C 1
ATOM 772 O O . GLN A 1 88 ? 0.496 -6.117 -0.594 1.00 92.19 88 GLN A O 1
ATOM 777 N N . MET A 1 89 ? -1.331 -4.974 0.088 1.00 91.00 89 MET A N 1
ATOM 778 C CA . MET A 1 89 ? -1.130 -3.829 -0.805 1.00 91.00 89 MET A CA 1
ATOM 779 C C . MET A 1 89 ? 0.129 -3.045 -0.431 1.00 91.00 89 MET A C 1
ATOM 781 O O . MET A 1 89 ? 0.967 -2.810 -1.293 1.00 91.00 89 MET A O 1
ATOM 785 N N . PHE A 1 90 ? 0.316 -2.711 0.847 1.00 93.25 90 PHE A N 1
ATOM 786 C CA . PHE A 1 90 ? 1.494 -1.992 1.334 1.00 93.25 90 PHE A CA 1
ATOM 787 C C . PHE A 1 90 ? 2.782 -2.684 0.898 1.00 93.25 90 PHE A C 1
ATOM 789 O O . PHE A 1 90 ? 3.630 -2.066 0.263 1.00 93.25 90 PHE A O 1
ATOM 796 N N . ARG A 1 91 ? 2.872 -4.001 1.121 1.00 92.69 91 ARG A N 1
ATOM 797 C CA . ARG A 1 91 ? 4.025 -4.813 0.707 1.00 92.69 91 ARG A CA 1
ATOM 798 C C . ARG A 1 91 ? 4.307 -4.740 -0.796 1.00 92.69 91 ARG A C 1
ATOM 800 O O . ARG A 1 91 ? 5.467 -4.806 -1.186 1.00 92.69 91 ARG A O 1
ATOM 807 N N . ALA A 1 92 ? 3.272 -4.620 -1.630 1.00 89.62 92 ALA A N 1
ATOM 808 C CA . ALA A 1 92 ? 3.417 -4.506 -3.082 1.00 89.62 92 ALA A CA 1
ATOM 809 C C . ALA A 1 92 ? 3.861 -3.106 -3.544 1.00 89.62 92 ALA A C 1
ATOM 811 O O . ALA A 1 92 ? 4.472 -2.988 -4.603 1.00 89.62 92 ALA A O 1
ATOM 812 N N . PHE A 1 93 ? 3.562 -2.060 -2.767 1.00 89.69 93 PHE A N 1
ATOM 813 C CA . PHE A 1 93 ? 3.939 -0.674 -3.068 1.00 89.69 93 PHE A CA 1
ATOM 814 C C . PHE A 1 93 ? 5.265 -0.242 -2.427 1.00 89.69 93 PHE A C 1
ATOM 816 O O . PHE A 1 93 ? 5.846 0.756 -2.856 1.00 89.69 93 PHE A O 1
ATOM 823 N N . THR A 1 94 ? 5.773 -0.987 -1.446 1.00 89.25 94 THR A N 1
ATOM 824 C CA . THR A 1 94 ? 7.116 -0.798 -0.879 1.00 89.25 94 THR A CA 1
ATOM 825 C C . THR A 1 94 ? 8.203 -1.456 -1.728 1.00 89.25 94 THR A C 1
ATOM 827 O O . THR A 1 94 ? 7.936 -2.189 -2.684 1.00 89.25 94 THR A O 1
ATOM 830 N N . GLU A 1 95 ? 9.458 -1.204 -1.377 1.00 89.75 95 GLU A N 1
ATOM 831 C CA . GLU A 1 95 ? 10.617 -1.859 -1.965 1.00 89.75 95 GLU A CA 1
ATOM 832 C C . GLU A 1 95 ? 10.533 -3.383 -1.730 1.00 89.75 95 GLU A C 1
ATOM 834 O O . GLU A 1 95 ? 10.244 -3.826 -0.610 1.00 89.75 95 GLU A O 1
ATOM 839 N N . PRO A 1 96 ? 10.749 -4.221 -2.764 1.00 91.50 96 PRO A N 1
ATOM 840 C CA . PRO A 1 96 ? 10.622 -5.658 -2.623 1.00 91.50 96 PRO A CA 1
ATOM 841 C C . PRO A 1 96 ? 11.667 -6.169 -1.640 1.00 91.50 96 PRO A C 1
ATOM 843 O O . PRO A 1 96 ? 12.859 -5.882 -1.744 1.00 91.50 96 PRO A O 1
ATOM 846 N N . THR A 1 97 ? 11.230 -6.995 -0.699 1.00 94.75 97 THR A N 1
ATOM 847 C CA . THR A 1 97 ? 12.146 -7.750 0.151 1.00 94.75 97 THR A CA 1
ATOM 848 C C . THR A 1 97 ? 12.440 -9.107 -0.483 1.00 94.75 97 THR A C 1
ATOM 850 O O . THR A 1 97 ? 11.665 -9.629 -1.294 1.00 94.75 97 THR A O 1
ATOM 853 N N . ARG A 1 98 ? 13.554 -9.730 -0.081 1.00 94.94 98 ARG A N 1
ATOM 854 C CA . ARG A 1 98 ? 13.850 -11.126 -0.454 1.00 94.94 98 ARG A CA 1
ATOM 855 C C . ARG A 1 98 ? 12.743 -12.076 -0.011 1.00 94.94 98 ARG A C 1
ATOM 857 O O . ARG A 1 98 ? 12.402 -12.998 -0.742 1.00 94.94 98 ARG A O 1
ATOM 864 N N . GLU A 1 99 ? 12.177 -11.824 1.166 1.00 95.06 99 GLU A N 1
ATOM 865 C CA . GLU A 1 99 ? 11.052 -12.582 1.707 1.00 95.06 99 GLU A CA 1
ATOM 866 C C . GLU A 1 99 ? 9.822 -12.461 0.806 1.00 95.06 99 GLU A C 1
ATOM 868 O O . GLU A 1 99 ? 9.325 -13.478 0.334 1.00 95.06 99 GLU A O 1
ATOM 873 N N . LEU A 1 100 ? 9.381 -11.238 0.488 1.00 94.12 100 LEU A N 1
ATOM 874 C CA . LEU A 1 100 ? 8.233 -11.027 -0.396 1.00 94.12 100 LEU A CA 1
ATOM 875 C C . LEU A 1 100 ? 8.466 -11.657 -1.772 1.00 94.12 100 LEU A C 1
ATOM 877 O O . LEU A 1 100 ? 7.588 -12.334 -2.295 1.00 94.12 100 LEU A O 1
ATOM 881 N N . SER A 1 101 ? 9.658 -11.486 -2.340 1.00 94.25 101 SER A N 1
ATOM 882 C CA . SER A 1 101 ? 9.995 -12.053 -3.650 1.00 94.25 101 SER A CA 1
ATOM 883 C C . SER A 1 101 ? 9.952 -13.580 -3.633 1.00 94.25 101 SER A C 1
ATOM 885 O O . SER A 1 101 ? 9.434 -14.199 -4.559 1.00 94.25 101 SER A O 1
ATOM 887 N N . HIS A 1 102 ? 10.441 -14.203 -2.560 1.00 93.31 102 HIS A N 1
ATOM 888 C CA . HIS A 1 102 ? 10.344 -15.646 -2.381 1.00 93.31 102 HIS A CA 1
ATOM 889 C C . HIS A 1 102 ? 8.886 -16.104 -2.213 1.00 93.31 102 HIS A C 1
ATOM 891 O O . HIS A 1 102 ? 8.475 -17.071 -2.855 1.00 93.31 102 HIS A O 1
ATOM 897 N N . GLU A 1 103 ? 8.081 -15.389 -1.422 1.00 94.69 103 GLU A N 1
ATOM 898 C CA . GLU A 1 103 ? 6.652 -15.679 -1.253 1.00 94.69 103 GLU A CA 1
ATOM 899 C C . GLU A 1 103 ? 5.876 -15.570 -2.566 1.00 94.69 103 GLU A C 1
ATOM 901 O O . GLU A 1 103 ? 5.015 -16.407 -2.841 1.00 94.69 103 GLU A O 1
ATOM 906 N N . VAL A 1 104 ? 6.173 -14.553 -3.381 1.00 93.06 104 VAL A N 1
ATOM 907 C CA . VAL A 1 104 ? 5.614 -14.412 -4.728 1.00 93.06 104 VAL A CA 1
ATOM 908 C C . VAL A 1 104 ? 6.028 -15.623 -5.550 1.00 93.06 104 VAL A C 1
ATOM 910 O O . VAL A 1 104 ? 5.159 -16.358 -5.989 1.00 93.06 104 VAL A O 1
ATOM 913 N N . GLN A 1 105 ? 7.323 -15.930 -5.654 1.00 92.88 105 GLN A N 1
ATOM 914 C CA . GLN A 1 105 ? 7.809 -17.046 -6.471 1.00 92.88 105 GLN A CA 1
ATOM 915 C C . GLN A 1 105 ? 7.182 -18.402 -6.100 1.00 92.88 105 GLN A C 1
ATOM 917 O O . GLN A 1 105 ? 6.924 -19.237 -6.967 1.00 92.88 105 GLN A O 1
ATOM 922 N N . LYS A 1 106 ? 6.939 -18.642 -4.805 1.00 92.81 106 LYS A N 1
ATOM 923 C CA . LYS A 1 106 ? 6.322 -19.876 -4.288 1.00 92.81 106 LYS A CA 1
ATOM 924 C C . LYS A 1 106 ? 4.792 -19.864 -4.316 1.00 92.81 106 LYS A C 1
ATOM 926 O O . LYS A 1 106 ? 4.171 -20.877 -3.991 1.00 92.81 106 LYS A O 1
ATOM 931 N N . GLY A 1 107 ? 4.177 -18.746 -4.694 1.00 92.31 107 GLY A N 1
ATOM 932 C CA . GLY A 1 107 ? 2.730 -18.553 -4.675 1.00 92.31 107 GLY A CA 1
ATOM 933 C C . GLY A 1 107 ? 2.123 -18.439 -3.279 1.00 92.31 107 GLY A C 1
ATOM 934 O O . GLY A 1 107 ? 0.910 -18.556 -3.123 1.00 92.31 107 GLY A O 1
ATOM 935 N N . GLU A 1 108 ? 2.940 -18.206 -2.257 1.00 94.38 108 GLU A N 1
ATOM 936 C CA . GLU A 1 108 ? 2.491 -17.955 -0.887 1.00 94.38 108 GLU A CA 1
ATOM 937 C C . GLU A 1 108 ? 1.849 -16.573 -0.767 1.00 94.38 108 GLU A C 1
ATOM 939 O O . GLU A 1 108 ? 0.817 -16.437 -0.113 1.00 94.38 108 GLU A O 1
ATOM 944 N N . TYR A 1 109 ? 2.392 -15.570 -1.466 1.00 93.12 109 TYR A N 1
ATOM 945 C CA . TYR A 1 109 ? 1.790 -14.237 -1.522 1.00 93.12 109 TYR A CA 1
ATOM 946 C C . TYR A 1 109 ? 0.376 -14.288 -2.118 1.00 93.12 109 TYR A C 1
ATOM 948 O O . TYR A 1 109 ? -0.557 -13.738 -1.540 1.00 93.12 109 TYR A O 1
ATOM 956 N N . LEU A 1 110 ? 0.189 -15.039 -3.212 1.00 91.56 110 LEU A N 1
ATOM 957 C CA . LEU A 1 110 ? -1.128 -15.247 -3.821 1.00 91.56 110 LEU A CA 1
ATOM 958 C C . LEU A 1 110 ? -2.120 -15.886 -2.839 1.00 91.56 110 LEU A C 1
ATOM 960 O O . LEU A 1 110 ? -3.260 -15.445 -2.757 1.00 91.56 110 LEU A O 1
ATOM 964 N N . LYS A 1 111 ? -1.694 -16.888 -2.061 1.00 91.06 111 LYS A N 1
ATOM 965 C CA . LYS A 1 111 ? -2.553 -17.501 -1.033 1.00 91.06 111 LYS A CA 1
ATOM 966 C C . LYS A 1 111 ? -2.973 -16.490 0.033 1.00 91.06 111 LYS A C 1
ATOM 968 O O . LYS A 1 111 ? -4.137 -16.488 0.416 1.00 91.06 111 LYS A O 1
ATOM 973 N N . LYS A 1 112 ? -2.054 -15.627 0.487 1.00 91.19 112 LYS A N 1
ATOM 974 C CA . LYS A 1 112 ? -2.360 -14.557 1.454 1.00 91.19 112 LYS A CA 1
ATOM 975 C C . LYS A 1 112 ? -3.374 -13.568 0.875 1.00 91.19 112 LYS A C 1
ATOM 977 O O . LYS A 1 112 ? -4.374 -13.286 1.523 1.00 91.19 112 LYS A O 1
ATOM 982 N N . VAL A 1 113 ? -3.158 -13.112 -0.358 1.00 88.19 113 VAL A N 1
ATOM 983 C CA . VAL A 1 113 ? -4.075 -12.225 -1.095 1.00 88.19 113 VAL A CA 1
ATOM 984 C C . VAL A 1 113 ? -5.472 -12.848 -1.215 1.00 88.19 113 VAL A C 1
ATOM 986 O O . VAL A 1 113 ? -6.442 -12.241 -0.771 1.00 88.19 113 VAL A O 1
ATOM 989 N N . LEU A 1 114 ? -5.582 -14.077 -1.727 1.00 86.88 114 LEU A N 1
ATOM 990 C CA . LEU A 1 114 ? -6.871 -14.763 -1.891 1.00 86.88 114 LEU A CA 1
ATOM 991 C C . LEU A 1 114 ? -7.581 -14.998 -0.556 1.00 86.88 114 LEU A C 1
ATOM 993 O O . LEU A 1 114 ? -8.769 -14.730 -0.444 1.00 86.88 114 LEU A O 1
ATOM 997 N N . SER A 1 115 ? -6.847 -15.387 0.493 1.00 85.88 115 SER A N 1
ATOM 998 C CA . SER A 1 115 ? -7.437 -15.594 1.823 1.00 85.88 115 SER A CA 1
ATOM 999 C C . SER A 1 115 ? -8.102 -14.347 2.404 1.00 85.88 115 SER A C 1
ATOM 1001 O O . SER A 1 115 ? -8.982 -14.461 3.251 1.00 85.88 115 SER A O 1
ATOM 1003 N N . VAL A 1 116 ? -7.702 -13.160 1.952 1.00 81.75 116 VAL A N 1
ATOM 1004 C CA . VAL A 1 116 ? -8.326 -11.908 2.362 1.00 81.75 116 VAL A CA 1
ATOM 1005 C C . VAL A 1 116 ? -9.498 -11.565 1.447 1.00 81.75 116 VAL A C 1
ATOM 1007 O O . VAL A 1 116 ? -10.589 -11.278 1.934 1.00 81.75 116 VAL A O 1
ATOM 1010 N N . PHE A 1 117 ? -9.298 -11.611 0.129 1.00 76.56 117 PHE A N 1
ATOM 1011 C CA . PHE A 1 117 ? -10.304 -11.142 -0.822 1.00 76.56 117 PHE A CA 1
ATOM 1012 C C . PHE A 1 117 ? -11.491 -12.095 -0.985 1.00 76.56 117 PHE A C 1
ATOM 1014 O O . PHE A 1 117 ? -12.617 -11.605 -1.013 1.00 76.56 117 PHE A O 1
ATOM 1021 N N . ASP A 1 118 ? -11.278 -13.415 -0.942 1.00 74.31 118 ASP A N 1
ATOM 1022 C CA . ASP A 1 118 ? -12.360 -14.415 -0.993 1.00 74.31 118 ASP A CA 1
ATOM 1023 C C . ASP A 1 118 ? -13.368 -14.229 0.159 1.00 74.31 118 ASP A C 1
ATOM 1025 O O . ASP A 1 118 ? -14.535 -14.596 0.045 1.00 74.31 118 ASP A O 1
ATOM 1029 N N . ASN A 1 119 ? -12.925 -13.640 1.276 1.00 69.62 119 ASN A N 1
ATOM 1030 C CA . ASN A 1 119 ? -13.755 -13.377 2.452 1.00 69.62 119 ASN A CA 1
ATOM 1031 C C . ASN A 1 119 ? -14.357 -11.963 2.488 1.00 69.62 119 ASN A C 1
ATOM 1033 O O . ASN A 1 119 ? -15.232 -11.702 3.314 1.00 69.62 119 ASN A O 1
ATOM 1037 N N . LEU A 1 120 ? -13.890 -11.042 1.639 1.00 66.81 120 LEU A N 1
ATOM 1038 C CA . LEU A 1 120 ? -14.326 -9.644 1.645 1.00 66.81 120 LEU A CA 1
ATOM 1039 C C . LEU A 1 120 ? -15.227 -9.295 0.456 1.00 66.81 120 LEU A C 1
ATOM 1041 O O . LEU A 1 120 ? -16.158 -8.510 0.634 1.00 66.81 120 LEU A O 1
ATOM 1045 N N . PHE A 1 121 ? -14.959 -9.818 -0.747 1.00 68.25 121 PHE A N 1
ATOM 1046 C CA . PHE A 1 121 ? -15.755 -9.514 -1.939 1.00 68.25 121 PHE A CA 1
ATOM 1047 C C . PHE A 1 121 ? -15.513 -10.473 -3.112 1.00 68.25 121 PHE A C 1
ATOM 1049 O O . PHE A 1 121 ? -14.395 -10.903 -3.369 1.00 68.25 121 PHE A O 1
ATOM 1056 N N . GLU A 1 122 ? -16.567 -10.708 -3.897 1.00 68.62 122 GLU A N 1
ATOM 1057 C CA . GLU A 1 122 ? -16.482 -11.319 -5.227 1.00 68.62 122 GLU A CA 1
ATOM 1058 C C . GLU A 1 122 ? -16.323 -10.206 -6.281 1.00 68.62 122 GLU A C 1
ATOM 1060 O O . GLU A 1 122 ? -17.264 -9.449 -6.534 1.00 68.62 122 GLU A O 1
ATOM 1065 N N . ASP A 1 123 ? -15.136 -10.078 -6.886 1.00 72.06 123 ASP A N 1
ATOM 1066 C CA . ASP A 1 123 ? -14.858 -9.093 -7.945 1.00 72.06 123 ASP A CA 1
ATOM 1067 C C . ASP A 1 123 ? -13.987 -9.713 -9.056 1.00 72.06 123 ASP A C 1
ATOM 1069 O O . ASP A 1 123 ? -12.900 -10.238 -8.809 1.00 72.06 123 ASP A O 1
ATOM 1073 N N . GLU A 1 124 ? -14.439 -9.610 -10.309 1.00 76.56 124 GLU A N 1
ATOM 1074 C CA . GLU A 1 124 ? -13.756 -10.169 -11.487 1.00 76.56 124 GLU A CA 1
ATOM 1075 C C . GLU A 1 124 ? -12.318 -9.633 -11.661 1.00 76.56 124 GLU A C 1
ATOM 1077 O O . GLU A 1 124 ? -11.443 -10.313 -12.204 1.00 76.56 124 GLU A O 1
ATOM 1082 N N . LYS A 1 125 ? -12.025 -8.419 -11.179 1.00 77.12 125 LYS A N 1
ATOM 1083 C CA . LYS A 1 125 ? -10.675 -7.836 -11.220 1.00 77.12 125 LYS A CA 1
ATOM 1084 C C . LYS A 1 125 ? -9.741 -8.515 -10.227 1.00 77.12 125 LYS A C 1
ATOM 1086 O O . LYS A 1 125 ? -8.555 -8.647 -10.534 1.00 77.12 125 LYS A O 1
ATOM 1091 N N . VAL A 1 126 ? -10.255 -8.969 -9.081 1.00 77.25 126 VAL A N 1
ATOM 1092 C CA . VAL A 1 126 ? -9.487 -9.793 -8.136 1.00 77.25 126 VAL A CA 1
ATOM 1093 C C . VAL A 1 126 ? -9.166 -11.134 -8.773 1.00 77.25 126 VAL A C 1
ATOM 1095 O O . VAL A 1 126 ? -8.004 -11.535 -8.767 1.00 77.25 126 VAL A O 1
ATOM 1098 N N . ASP A 1 127 ? -10.144 -11.774 -9.415 1.00 79.06 127 ASP A N 1
ATOM 1099 C CA . ASP A 1 127 ? -9.924 -13.030 -10.139 1.00 79.06 127 ASP A CA 1
ATOM 1100 C C . ASP A 1 127 ? -8.868 -12.871 -11.238 1.00 79.06 127 ASP A C 1
ATOM 1102 O O . ASP A 1 127 ? -7.981 -13.713 -11.408 1.00 79.06 127 ASP A O 1
ATOM 1106 N N . MET A 1 128 ? -8.930 -11.769 -11.989 1.00 82.25 128 MET A N 1
ATOM 1107 C CA . MET A 1 128 ? -7.933 -11.450 -13.006 1.00 82.25 128 MET A CA 1
ATOM 1108 C C . MET A 1 128 ? -6.541 -11.252 -12.389 1.00 82.25 128 MET A C 1
ATOM 1110 O O . MET A 1 128 ? -5.569 -11.820 -12.892 1.00 82.25 128 MET A O 1
ATOM 1114 N N . ALA A 1 129 ? -6.430 -10.497 -11.293 1.00 82.44 129 ALA A N 1
ATOM 1115 C CA . ALA A 1 129 ? -5.167 -10.292 -10.585 1.00 82.44 129 ALA A CA 1
ATOM 1116 C C . ALA A 1 129 ? -4.595 -11.613 -10.041 1.00 82.44 129 ALA A C 1
ATOM 1118 O O . ALA A 1 129 ? -3.403 -11.886 -10.197 1.00 82.44 129 ALA A O 1
ATOM 1119 N N . ALA A 1 130 ? -5.446 -12.478 -9.486 1.00 85.19 130 ALA A N 1
ATOM 1120 C CA . ALA A 1 130 ? -5.067 -13.800 -9.005 1.00 85.19 130 ALA A CA 1
ATOM 1121 C C . ALA A 1 130 ? -4.507 -14.683 -10.130 1.00 85.19 130 ALA A C 1
ATOM 1123 O O . ALA A 1 130 ? -3.484 -15.348 -9.947 1.00 85.19 130 ALA A O 1
ATOM 1124 N N . ARG A 1 131 ? -5.120 -14.648 -11.322 1.00 87.00 131 ARG A N 1
ATOM 1125 C CA . ARG A 1 131 ? -4.616 -15.358 -12.512 1.00 87.00 131 ARG A CA 1
ATOM 1126 C C . ARG A 1 131 ? -3.256 -14.828 -12.969 1.00 87.00 131 ARG A C 1
ATOM 1128 O O . ARG A 1 131 ? -2.391 -15.630 -13.316 1.00 87.00 131 ARG A O 1
ATOM 1135 N N . LEU A 1 132 ? -3.046 -13.509 -12.946 1.00 87.75 132 LEU A N 1
ATOM 1136 C CA . LEU A 1 132 ? -1.754 -12.901 -13.292 1.00 87.75 132 LEU A CA 1
ATOM 1137 C C . LEU A 1 132 ? -0.652 -13.337 -12.316 1.00 87.75 132 LEU A C 1
ATOM 1139 O O . LEU A 1 132 ? 0.408 -13.787 -12.750 1.00 87.75 132 LEU A O 1
ATOM 1143 N N . LEU A 1 133 ? -0.924 -13.286 -11.010 1.00 87.56 133 LEU A N 1
ATOM 1144 C CA . LEU A 1 133 ? -0.001 -13.756 -9.973 1.00 87.56 133 LEU A CA 1
ATOM 1145 C C . LEU A 1 133 ? 0.295 -15.257 -10.108 1.00 87.56 133 LEU A C 1
ATOM 1147 O O . LEU A 1 133 ? 1.448 -15.670 -10.018 1.00 87.56 133 LEU A O 1
ATOM 1151 N N . ALA A 1 134 ? -0.716 -16.083 -10.388 1.00 89.12 134 ALA A N 1
ATOM 1152 C CA . ALA A 1 134 ? -0.515 -17.507 -10.651 1.00 89.12 134 ALA A CA 1
ATOM 1153 C C . ALA A 1 134 ? 0.396 -17.748 -11.869 1.00 89.12 134 ALA A C 1
ATOM 1155 O O . ALA A 1 134 ? 1.245 -18.641 -11.830 1.00 89.12 134 ALA A O 1
ATOM 1156 N N . GLY A 1 135 ? 0.261 -16.932 -12.919 1.00 89.62 135 GLY A N 1
ATOM 1157 C CA . GLY A 1 135 ? 1.127 -16.972 -14.097 1.00 89.62 135 GLY A CA 1
ATOM 1158 C C . GLY A 1 135 ? 2.589 -16.656 -13.775 1.00 89.62 135 GLY A C 1
ATOM 1159 O O . GLY A 1 135 ? 3.474 -17.374 -14.234 1.00 89.62 135 GLY A O 1
ATOM 1160 N N . ILE A 1 136 ? 2.853 -15.650 -12.932 1.00 87.56 136 ILE A N 1
ATOM 1161 C CA . ILE A 1 136 ? 4.214 -15.323 -12.465 1.00 87.56 136 ILE A CA 1
ATOM 1162 C C . ILE A 1 136 ? 4.849 -16.544 -11.787 1.00 87.56 136 ILE A C 1
ATOM 1164 O O . ILE A 1 136 ? 5.967 -16.931 -12.129 1.00 87.56 136 ILE A O 1
ATOM 1168 N N . ASN A 1 137 ? 4.119 -17.211 -10.891 1.00 86.62 137 ASN A N 1
ATOM 1169 C CA . ASN A 1 137 ? 4.633 -18.381 -10.172 1.00 86.62 137 ASN A CA 1
ATOM 1170 C C . ASN A 1 137 ? 5.026 -19.508 -11.132 1.00 86.62 137 ASN A C 1
ATOM 1172 O O . ASN A 1 137 ? 6.042 -20.165 -10.932 1.00 86.62 137 ASN A O 1
ATOM 1176 N N . GLN A 1 138 ? 4.226 -19.728 -12.179 1.00 88.94 138 GLN A N 1
ATOM 1177 C CA . GLN A 1 138 ? 4.483 -20.761 -13.183 1.00 88.94 138 GLN A CA 1
ATOM 1178 C C . GLN A 1 138 ? 5.690 -20.416 -14.058 1.00 88.94 138 GLN A C 1
ATOM 1180 O O . GLN A 1 138 ? 6.566 -21.256 -14.247 1.00 88.94 138 GLN A O 1
ATOM 1185 N N . VAL A 1 139 ? 5.758 -19.181 -14.562 1.00 91.50 139 VAL A N 1
ATOM 1186 C CA . VAL A 1 139 ? 6.830 -18.729 -15.463 1.00 91.50 139 VAL A CA 1
ATOM 1187 C C . VAL A 1 139 ? 8.185 -18.709 -14.754 1.00 91.50 139 VAL A C 1
ATOM 1189 O O . VAL A 1 139 ? 9.197 -19.086 -15.342 1.00 91.50 139 VAL A O 1
ATOM 1192 N N . PHE A 1 140 ? 8.216 -18.308 -13.482 1.00 91.75 140 PHE A N 1
ATOM 1193 C CA . PHE A 1 140 ? 9.459 -18.122 -12.734 1.00 91.75 140 PHE A CA 1
ATOM 1194 C C . PHE A 1 140 ? 9.773 -19.256 -11.745 1.00 91.75 140 PHE A C 1
ATOM 1196 O O . PHE A 1 140 ? 10.734 -19.133 -10.982 1.00 91.75 140 PHE A O 1
ATOM 1203 N N . ALA A 1 141 ? 9.041 -20.377 -11.774 1.00 88.56 141 ALA A N 1
ATOM 1204 C CA . ALA A 1 141 ? 9.201 -21.499 -10.836 1.00 88.56 141 ALA A CA 1
ATOM 1205 C C . ALA A 1 141 ? 10.642 -22.041 -10.751 1.00 88.56 141 ALA A C 1
ATOM 1207 O O . ALA A 1 141 ? 11.127 -22.365 -9.666 1.00 88.56 141 ALA A O 1
ATOM 1208 N N . GLU A 1 142 ? 11.331 -22.120 -11.892 1.00 91.31 142 GLU A N 1
ATOM 1209 C CA . GLU A 1 142 ? 12.698 -22.651 -12.006 1.00 91.31 142 GLU A CA 1
ATOM 1210 C C . GLU A 1 142 ? 13.784 -21.568 -11.900 1.00 91.31 142 GLU A C 1
ATOM 1212 O O . GLU A 1 142 ? 14.984 -21.858 -11.916 1.00 91.31 142 GLU A O 1
ATOM 1217 N N . THR A 1 143 ? 13.388 -20.297 -11.783 1.00 94.69 143 THR A N 1
ATOM 1218 C CA . THR A 1 143 ? 14.339 -19.191 -11.659 1.00 94.69 143 THR A CA 1
ATOM 1219 C C . THR A 1 143 ? 15.046 -19.265 -10.307 1.00 94.69 143 THR A C 1
ATOM 1221 O O . THR A 1 143 ? 14.436 -19.527 -9.272 1.00 94.69 143 THR A O 1
ATOM 1224 N N . LYS A 1 144 ? 16.360 -19.020 -10.273 1.00 96.12 144 LYS A N 1
ATOM 1225 C CA . LYS A 1 144 ? 17.092 -18.949 -8.999 1.00 96.12 144 LYS A CA 1
ATOM 1226 C C . LYS A 1 144 ? 16.505 -17.817 -8.133 1.00 96.12 144 LYS A C 1
ATOM 1228 O O . LYS A 1 144 ? 16.410 -16.707 -8.656 1.00 96.12 144 LYS A O 1
ATOM 1233 N N . PRO A 1 145 ? 16.197 -18.036 -6.838 1.00 94.44 145 PRO A N 1
ATOM 1234 C CA . PRO A 1 145 ? 15.515 -17.037 -6.004 1.00 94.44 145 PRO A CA 1
ATOM 1235 C C . PRO A 1 145 ? 16.180 -15.656 -5.998 1.00 94.44 145 PRO A C 1
ATOM 1237 O O . PRO A 1 145 ? 15.514 -14.642 -6.160 1.00 94.44 145 PRO A O 1
ATOM 1240 N N . GLU A 1 146 ? 17.511 -15.612 -5.908 1.00 95.88 146 GLU A N 1
ATOM 1241 C CA . GLU A 1 146 ? 18.263 -14.349 -5.926 1.00 95.88 146 GLU A CA 1
ATOM 1242 C C . GLU A 1 146 ? 18.182 -13.629 -7.282 1.00 95.88 146 GLU A C 1
ATOM 1244 O O . GLU A 1 146 ? 18.200 -12.404 -7.325 1.00 95.88 146 GLU A O 1
ATOM 1249 N N . LYS A 1 147 ? 18.065 -14.365 -8.397 1.00 95.12 147 LYS A N 1
ATOM 1250 C CA . LYS A 1 147 ? 17.837 -13.745 -9.709 1.00 95.12 147 LYS A CA 1
ATOM 1251 C C . LYS A 1 147 ? 16.432 -13.145 -9.768 1.00 95.12 147 LYS A C 1
ATOM 1253 O O . LYS A 1 147 ? 16.299 -12.000 -10.168 1.00 95.12 147 LYS A O 1
ATOM 1258 N N . PHE A 1 148 ? 15.418 -13.896 -9.336 1.00 95.19 148 PHE A N 1
ATOM 1259 C CA . PHE A 1 148 ? 14.031 -13.426 -9.338 1.00 95.19 148 PHE A CA 1
ATOM 1260 C C . PHE A 1 148 ? 13.844 -12.172 -8.475 1.00 95.19 148 PHE A C 1
ATOM 1262 O O . PHE A 1 148 ? 13.216 -11.217 -8.913 1.00 95.19 148 PHE A O 1
ATOM 1269 N N . TYR A 1 149 ? 14.459 -12.143 -7.289 1.00 95.81 149 TYR A N 1
ATOM 1270 C CA . TYR A 1 149 ? 14.484 -10.958 -6.430 1.00 95.81 149 TYR A CA 1
ATOM 1271 C C . TYR A 1 149 ? 15.048 -9.724 -7.154 1.00 95.81 149 TYR A C 1
ATOM 1273 O O . TYR A 1 149 ? 14.399 -8.683 -7.169 1.00 95.81 149 TYR A O 1
ATOM 1281 N N . ARG A 1 150 ? 16.210 -9.853 -7.808 1.00 95.56 150 ARG A N 1
ATOM 1282 C CA . ARG A 1 150 ? 16.825 -8.747 -8.563 1.00 95.56 150 ARG A CA 1
ATOM 1283 C C . ARG A 1 150 ? 15.997 -8.317 -9.769 1.00 95.56 150 ARG A C 1
ATOM 1285 O O . ARG A 1 150 ? 15.955 -7.131 -10.072 1.00 95.56 150 ARG A O 1
ATOM 1292 N N . ASP A 1 151 ? 15.358 -9.266 -10.453 1.00 93.56 151 ASP A N 1
ATOM 1293 C CA . ASP A 1 151 ? 14.463 -8.959 -11.569 1.00 93.56 151 ASP A CA 1
ATOM 1294 C C . ASP A 1 151 ? 13.259 -8.130 -11.067 1.00 93.56 151 ASP A C 1
ATOM 1296 O O . ASP A 1 151 ? 12.954 -7.097 -11.651 1.00 93.56 151 ASP A O 1
ATOM 1300 N N . ILE A 1 152 ? 12.626 -8.511 -9.946 1.00 92.19 152 ILE A N 1
ATOM 1301 C CA . ILE A 1 152 ? 11.529 -7.731 -9.335 1.00 92.19 152 ILE A CA 1
ATOM 1302 C C . ILE A 1 152 ? 12.003 -6.343 -8.892 1.00 92.19 152 ILE A C 1
ATOM 1304 O O . ILE A 1 152 ? 11.294 -5.362 -9.101 1.00 92.19 152 ILE A O 1
ATOM 1308 N N . GLU A 1 153 ? 13.179 -6.246 -8.273 1.00 93.19 153 GLU A N 1
ATOM 1309 C CA . GLU A 1 153 ? 13.757 -4.969 -7.842 1.00 93.19 153 GLU A CA 1
ATOM 1310 C C . GLU A 1 153 ? 13.978 -4.019 -9.031 1.00 93.19 153 GLU A C 1
ATOM 1312 O O . GLU A 1 153 ? 13.587 -2.854 -8.970 1.00 93.19 153 GLU A O 1
ATOM 1317 N N . ALA A 1 154 ? 14.508 -4.531 -10.146 1.00 89.69 154 ALA A N 1
ATOM 1318 C CA . ALA A 1 154 ? 14.704 -3.758 -11.371 1.00 89.69 154 ALA A CA 1
ATOM 1319 C C . ALA A 1 154 ? 13.380 -3.332 -12.036 1.00 89.69 154 ALA A C 1
ATOM 1321 O O . ALA A 1 154 ? 13.259 -2.202 -12.519 1.00 89.69 154 ALA A O 1
ATOM 1322 N N . GLU A 1 155 ? 12.376 -4.212 -12.047 1.00 89.56 155 GLU A N 1
ATOM 1323 C CA . GLU A 1 155 ? 11.041 -3.890 -12.565 1.00 89.56 155 GLU A CA 1
ATOM 1324 C C . GLU A 1 155 ? 10.354 -2.829 -11.699 1.00 89.56 155 GLU A C 1
ATOM 1326 O O . GLU A 1 155 ? 9.831 -1.851 -12.231 1.00 89.56 155 GLU A O 1
ATOM 1331 N N . ARG A 1 156 ? 10.411 -2.954 -10.365 1.00 89.00 156 ARG A N 1
ATOM 1332 C CA . ARG A 1 156 ? 9.887 -1.927 -9.453 1.00 89.00 156 ARG A CA 1
ATOM 1333 C C . ARG A 1 156 ? 10.526 -0.576 -9.748 1.00 89.00 156 ARG A C 1
ATOM 1335 O O . ARG A 1 156 ? 9.795 0.401 -9.901 1.00 89.00 156 ARG A O 1
ATOM 1342 N N . PHE A 1 157 ? 11.856 -0.537 -9.835 1.00 86.50 157 PHE A N 1
ATOM 1343 C CA . PHE A 1 157 ? 12.579 0.695 -10.122 1.00 86.50 157 PHE A CA 1
ATOM 1344 C C . PHE A 1 157 ? 12.059 1.336 -11.414 1.00 86.50 157 PHE A C 1
ATOM 1346 O O . PHE A 1 157 ? 11.6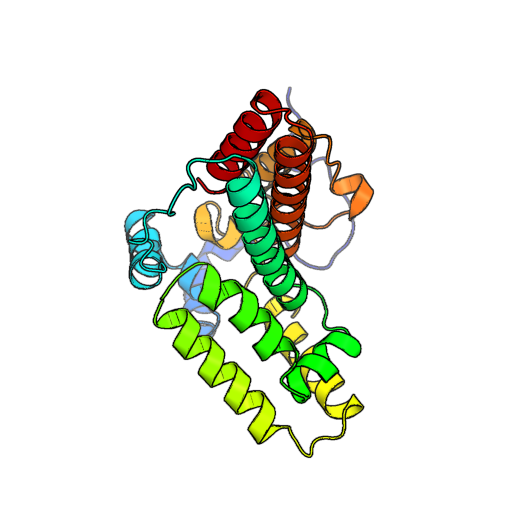46 2.486 -11.411 1.00 86.50 157 PHE A O 1
ATOM 1353 N N . THR A 1 158 ? 11.943 0.556 -12.491 1.00 83.75 158 THR A N 1
ATOM 1354 C CA . THR A 1 158 ? 11.416 1.034 -13.783 1.00 83.75 158 THR A CA 1
A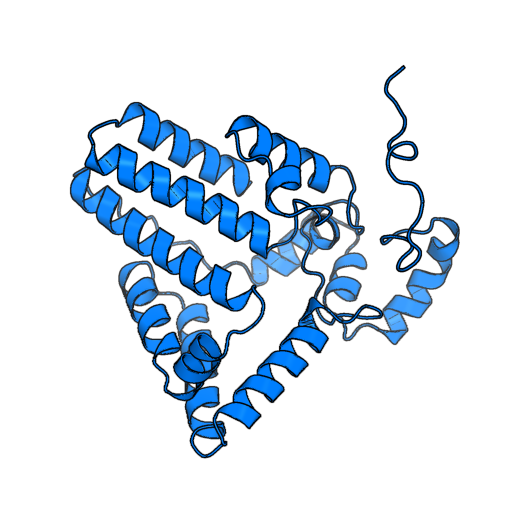TOM 1355 C C . THR A 1 158 ? 9.976 1.560 -13.678 1.00 83.75 158 THR A C 1
ATOM 1357 O O . THR A 1 158 ? 9.583 2.503 -14.372 1.00 83.75 158 THR A O 1
ATOM 1360 N N . ILE A 1 159 ? 9.156 0.951 -12.819 1.00 86.00 159 ILE A N 1
ATOM 1361 C CA . ILE A 1 159 ? 7.750 1.325 -12.669 1.00 86.00 159 ILE A CA 1
ATOM 1362 C C . ILE A 1 159 ? 7.583 2.605 -11.845 1.00 86.00 159 ILE A C 1
ATOM 1364 O O . ILE A 1 159 ? 6.805 3.463 -12.265 1.00 86.00 159 ILE A O 1
ATOM 1368 N N . PHE A 1 160 ? 8.268 2.720 -10.704 1.00 82.44 160 PHE A N 1
ATOM 1369 C CA . PHE A 1 160 ? 7.995 3.741 -9.684 1.00 82.44 160 PHE A CA 1
ATOM 1370 C C . PHE A 1 160 ? 9.150 4.710 -9.419 1.00 82.44 160 PHE A C 1
ATOM 1372 O O . PHE A 1 160 ? 8.886 5.878 -9.143 1.00 82.44 160 PHE A O 1
ATOM 1379 N N . ASP A 1 161 ? 10.395 4.239 -9.499 1.00 78.00 161 ASP A N 1
ATOM 1380 C CA . ASP A 1 161 ? 11.561 4.937 -8.941 1.00 78.00 161 ASP A CA 1
ATOM 1381 C C . ASP A 1 161 ? 12.557 5.413 -10.023 1.00 78.00 161 ASP A C 1
ATOM 1383 O O . ASP A 1 161 ? 13.622 5.925 -9.696 1.00 78.00 161 ASP A O 1
ATOM 1387 N N . ASP A 1 162 ? 12.245 5.249 -11.315 1.00 75.69 162 ASP A N 1
ATOM 1388 C CA . ASP A 1 162 ? 13.056 5.799 -12.405 1.00 75.69 162 ASP A CA 1
ATOM 1389 C C . ASP A 1 162 ? 13.044 7.331 -12.305 1.00 75.69 162 ASP A C 1
ATOM 1391 O O . ASP A 1 162 ? 12.035 7.981 -12.579 1.00 75.69 162 ASP A O 1
ATOM 1395 N N . ASP A 1 163 ? 14.183 7.901 -11.909 1.00 63.50 163 ASP A N 1
ATOM 1396 C CA . ASP A 1 163 ? 14.360 9.335 -11.652 1.00 63.50 163 ASP A CA 1
ATOM 1397 C C . ASP A 1 163 ? 14.117 10.226 -12.886 1.00 63.50 163 ASP A C 1
ATOM 1399 O O . ASP A 1 163 ? 14.006 11.449 -12.766 1.00 63.50 163 ASP A O 1
ATOM 1403 N N . LEU A 1 164 ? 14.049 9.646 -14.090 1.00 67.81 164 LEU A N 1
ATOM 1404 C CA . LEU A 1 164 ? 13.806 10.383 -15.326 1.00 67.81 164 LEU A CA 1
ATOM 1405 C C . LEU A 1 164 ? 12.354 10.261 -15.778 1.00 67.81 164 LEU A C 1
ATOM 1407 O O . LEU A 1 164 ? 11.710 11.273 -16.066 1.00 67.81 164 LEU A O 1
ATOM 1411 N N . LEU A 1 165 ? 11.863 9.032 -15.940 1.00 71.12 165 LEU A N 1
ATOM 1412 C CA . LEU A 1 165 ? 10.593 8.746 -16.607 1.00 71.12 165 LEU A CA 1
ATOM 1413 C C . LEU A 1 165 ? 9.958 7.462 -16.056 1.00 71.12 165 LEU A C 1
ATOM 1415 O O . LEU A 1 165 ? 9.852 6.473 -16.793 1.00 71.12 165 LEU A O 1
ATOM 1419 N N . PRO A 1 166 ? 9.466 7.472 -14.806 1.00 77.62 166 PRO A N 1
ATOM 1420 C CA . PRO A 1 166 ? 8.836 6.291 -14.247 1.00 77.62 166 PRO A CA 1
ATOM 1421 C C . PRO A 1 166 ? 7.562 5.989 -15.032 1.00 77.62 166 PRO A C 1
ATOM 1423 O O . PRO A 1 166 ? 6.870 6.893 -15.525 1.00 77.62 166 PRO A O 1
ATOM 1426 N N . TYR A 1 167 ? 7.246 4.705 -15.190 1.00 78.44 167 TYR A N 1
ATOM 1427 C CA . TYR A 1 167 ? 6.025 4.304 -15.888 1.00 78.44 167 TYR A CA 1
ATOM 1428 C C . TYR A 1 167 ? 4.771 4.846 -15.185 1.00 78.44 167 TYR A C 1
ATOM 1430 O O . TYR A 1 167 ? 3.838 5.328 -15.846 1.00 78.44 167 TYR A O 1
ATOM 1438 N N . LEU A 1 168 ? 4.779 4.818 -13.850 1.00 83.00 168 LEU A N 1
ATOM 1439 C CA . LEU A 1 168 ? 3.751 5.351 -12.967 1.00 83.00 168 LEU A CA 1
ATOM 1440 C C . LEU A 1 168 ? 4.353 6.398 -12.035 1.00 83.00 168 LEU A C 1
ATOM 1442 O O . LEU A 1 168 ? 5.405 6.195 -11.447 1.00 83.00 168 LEU A O 1
ATOM 1446 N N . SER A 1 169 ? 3.629 7.496 -11.838 1.00 82.88 169 SER A N 1
ATOM 1447 C CA . SER A 1 169 ? 3.879 8.339 -10.673 1.00 82.88 169 SER A CA 1
ATOM 1448 C C . SER A 1 169 ? 3.241 7.679 -9.451 1.00 82.88 169 SER A C 1
ATOM 1450 O O . SER A 1 169 ? 2.105 7.209 -9.545 1.00 82.88 169 SER A O 1
ATOM 1452 N N . GLY A 1 170 ? 3.959 7.626 -8.331 1.00 85.62 170 GLY A N 1
ATOM 1453 C CA . GLY A 1 170 ? 3.450 7.110 -7.059 1.00 85.62 170 GLY A CA 1
ATOM 1454 C C . GLY A 1 170 ? 2.654 8.126 -6.236 1.00 85.62 170 GLY A C 1
ATOM 1455 O O . GLY A 1 170 ? 2.293 7.795 -5.116 1.00 85.62 170 GLY A O 1
ATOM 1456 N N . TYR A 1 171 ? 2.404 9.334 -6.752 1.00 85.75 171 TYR A N 1
ATOM 1457 C CA . TYR A 1 171 ? 1.894 10.470 -5.975 1.00 85.75 171 TYR A CA 1
ATOM 1458 C C . TYR A 1 171 ? 0.470 10.864 -6.383 1.00 85.75 171 TYR A C 1
ATOM 1460 O O . TYR A 1 171 ? 0.204 11.053 -7.575 1.00 85.75 171 TYR A O 1
ATOM 1468 N N . GLU A 1 172 ? -0.441 11.019 -5.420 1.00 84.56 172 GLU A N 1
ATOM 1469 C CA . GLU A 1 172 ? -1.852 11.363 -5.666 1.00 84.56 172 GLU A CA 1
ATOM 1470 C C . GLU A 1 172 ? -2.011 12.699 -6.424 1.00 84.56 172 GLU A C 1
ATOM 1472 O O . GLU A 1 172 ? -2.834 12.829 -7.342 1.00 84.56 172 GLU A O 1
ATOM 1477 N N . SER A 1 173 ? -1.171 13.684 -6.100 1.00 79.94 173 SER A N 1
ATOM 1478 C CA . SER A 1 173 ? -1.190 15.050 -6.654 1.00 79.94 173 SER A CA 1
ATOM 1479 C C . SER A 1 173 ? -0.959 15.118 -8.170 1.00 79.94 173 SER A C 1
ATOM 1481 O O . SER A 1 173 ? -1.544 15.959 -8.869 1.00 79.94 173 SER A O 1
ATOM 1483 N N . VAL A 1 174 ? -0.214 14.160 -8.733 1.00 79.00 174 VAL A N 1
ATOM 1484 C CA . VAL A 1 174 ? -0.025 14.022 -10.190 1.00 79.00 174 VAL A CA 1
ATOM 1485 C C . VAL A 1 174 ? -1.330 13.644 -10.895 1.00 79.00 174 VAL A C 1
ATOM 1487 O O . VAL A 1 174 ? -1.546 13.961 -12.071 1.00 79.00 174 VAL A O 1
ATOM 1490 N N . TYR A 1 175 ? -2.238 12.995 -10.179 1.00 78.06 175 TYR A N 1
ATOM 1491 C CA . TYR A 1 175 ? -3.448 12.424 -10.734 1.00 78.06 175 TYR A CA 1
ATOM 1492 C C . TYR A 1 175 ? -4.674 13.324 -10.547 1.00 78.06 175 TYR A C 1
ATOM 1494 O O . TYR A 1 175 ? -5.356 13.599 -11.543 1.00 78.06 175 TYR A O 1
ATOM 1502 N N . ARG A 1 176 ? -4.936 13.826 -9.331 1.00 70.44 176 ARG A N 1
ATOM 1503 C CA . ARG A 1 176 ? -6.206 14.503 -8.995 1.00 70.44 176 ARG A CA 1
ATOM 1504 C C . ARG A 1 176 ? -6.266 15.994 -9.328 1.00 70.44 176 ARG A C 1
ATOM 1506 O O . ARG A 1 176 ? -7.258 16.415 -9.924 1.00 70.44 176 ARG A O 1
ATOM 1513 N N . SER A 1 177 ? -5.270 16.791 -8.943 1.00 61.12 177 SER A N 1
ATOM 1514 C CA . SER A 1 177 ? -5.403 18.258 -8.929 1.00 61.12 177 SER A CA 1
ATOM 1515 C C . SER A 1 177 ? -4.375 18.954 -9.816 1.00 61.12 177 SER A C 1
ATOM 1517 O O . SER A 1 177 ? -4.723 19.544 -10.839 1.00 61.12 177 SER A O 1
ATOM 1519 N N . GLU A 1 178 ? -3.105 18.873 -9.441 1.00 62.59 178 GLU A N 1
ATOM 1520 C CA . GLU A 1 178 ? -2.106 19.851 -9.870 1.00 62.59 178 GLU A CA 1
ATOM 1521 C C . GLU A 1 178 ? -1.211 19.352 -10.996 1.00 62.59 178 GLU A C 1
ATOM 1523 O O . GLU A 1 178 ? -0.461 20.137 -11.574 1.00 62.59 178 GLU A O 1
ATOM 1528 N N . LYS A 1 179 ? -1.295 18.054 -11.318 1.00 70.50 179 LYS A N 1
ATOM 1529 C CA . LYS A 1 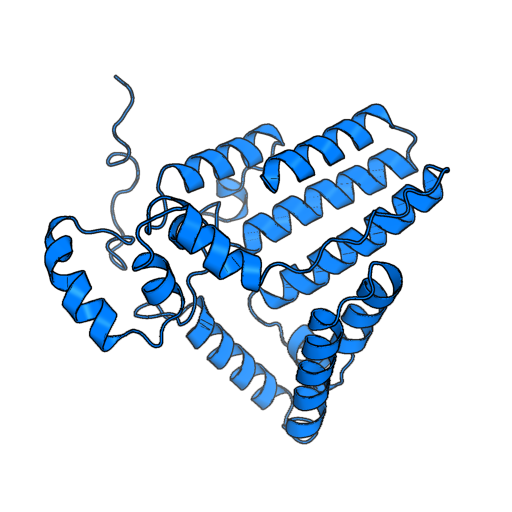179 ? -0.414 17.395 -12.295 1.00 70.50 179 LYS A CA 1
ATOM 1530 C C . LYS A 1 179 ? 1.072 17.585 -11.949 1.00 70.50 179 LYS A C 1
ATOM 1532 O O . LYS A 1 179 ? 1.923 17.523 -12.831 1.00 70.50 179 LYS A O 1
ATOM 1537 N N . GLN A 1 180 ? 1.355 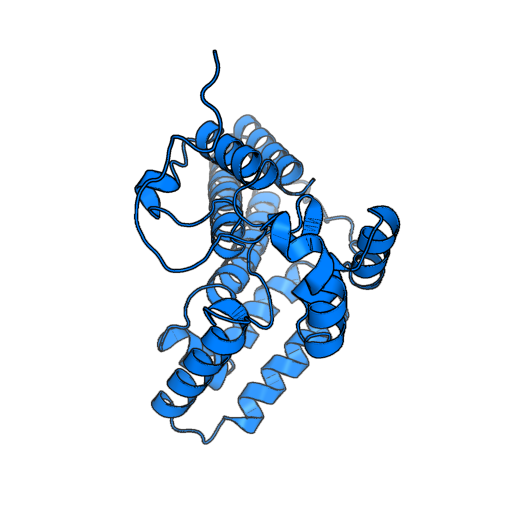17.789 -10.665 1.00 69.50 180 GLN A N 1
ATOM 1538 C CA . GLN A 1 180 ? 2.675 17.988 -10.081 1.00 69.50 180 GLN A CA 1
ATOM 1539 C C . GLN A 1 180 ? 2.697 17.373 -8.681 1.00 69.50 180 GLN A C 1
ATOM 1541 O O . GLN A 1 180 ? 1.638 17.167 -8.103 1.00 69.50 180 GLN A O 1
ATOM 1546 N N . ILE A 1 181 ? 3.891 17.112 -8.157 1.00 70.88 181 ILE A N 1
ATOM 1547 C CA . ILE A 1 181 ? 4.105 16.633 -6.785 1.00 70.88 181 ILE A CA 1
ATOM 1548 C C . ILE A 1 181 ? 4.252 17.851 -5.861 1.00 70.88 181 ILE A C 1
ATOM 1550 O O . ILE A 1 181 ? 4.737 18.892 -6.306 1.00 70.88 181 ILE A O 1
ATOM 1554 N N . MET A 1 182 ? 3.911 17.717 -4.576 1.00 72.00 182 MET A N 1
ATOM 1555 C CA . MET A 1 182 ? 4.149 18.732 -3.535 1.00 72.00 182 MET A CA 1
ATOM 1556 C C . MET A 1 182 ? 3.341 20.032 -3.691 1.00 72.00 182 MET A C 1
ATOM 1558 O O . MET A 1 182 ? 3.826 21.099 -3.306 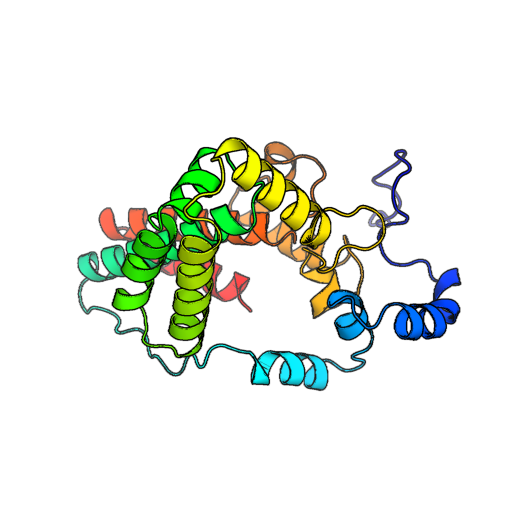1.00 72.00 182 MET A O 1
ATOM 1562 N N . GLY A 1 183 ? 2.123 19.992 -4.233 1.00 72.25 183 GLY A N 1
ATOM 1563 C CA . GLY A 1 183 ? 1.237 21.159 -4.179 1.00 72.25 183 GLY A CA 1
ATOM 1564 C C . GLY A 1 183 ? 0.169 21.062 -3.086 1.00 72.25 183 GLY A C 1
ATOM 1565 O O . GLY A 1 183 ? 0.440 20.590 -1.980 1.00 72.25 183 GLY A O 1
ATOM 1566 N N . GLU A 1 184 ? -1.015 21.616 -3.346 1.00 77.88 184 GLU A N 1
ATOM 1567 C CA . GLU A 1 184 ? -2.064 21.827 -2.341 1.00 77.88 184 GLU A CA 1
ATOM 1568 C C . GLU A 1 184 ? -2.570 20.499 -1.770 1.00 77.88 184 GLU A C 1
ATOM 1570 O O . GLU A 1 184 ? -2.650 20.362 -0.550 1.00 77.88 184 GLU A O 1
ATOM 1575 N N . LEU A 1 185 ? -2.793 19.493 -2.620 1.00 80.19 185 LEU A N 1
ATOM 1576 C CA . LEU A 1 185 ? -3.236 18.165 -2.188 1.00 80.19 185 LEU A CA 1
ATOM 1577 C C . LEU A 1 185 ? -2.234 17.513 -1.227 1.00 80.19 185 LEU A C 1
ATOM 1579 O O . LEU A 1 185 ? -2.612 17.017 -0.169 1.00 80.19 185 LEU A O 1
ATOM 1583 N N . THR A 1 186 ? -0.937 17.587 -1.531 1.00 82.38 186 THR A N 1
ATOM 1584 C CA . THR A 1 186 ? 0.109 17.059 -0.645 1.00 82.38 186 THR A CA 1
ATOM 1585 C C . THR A 1 186 ? 0.083 17.738 0.737 1.00 82.38 186 THR A C 1
ATOM 1587 O O . THR A 1 186 ? 0.326 17.092 1.760 1.00 82.38 186 THR A O 1
ATOM 1590 N N . ALA A 1 187 ? -0.243 19.035 0.804 1.00 81.50 187 ALA A N 1
ATOM 1591 C CA . ALA A 1 187 ? -0.388 19.764 2.066 1.00 81.50 187 ALA A CA 1
ATOM 1592 C C . ALA A 1 187 ? -1.672 19.392 2.834 1.00 81.50 187 ALA A C 1
ATOM 1594 O O . ALA A 1 187 ? -1.663 19.351 4.071 1.00 81.50 187 ALA A O 1
ATOM 1595 N N . GLU A 1 188 ? -2.761 19.094 2.123 1.00 84.06 188 GLU A N 1
ATOM 1596 C CA . GLU A 1 188 ? -4.005 18.580 2.705 1.00 84.06 188 GLU A CA 1
ATOM 1597 C C . GLU A 1 188 ? -3.785 17.199 3.335 1.00 84.06 188 GLU A C 1
ATOM 1599 O O . GLU A 1 188 ? -4.093 17.013 4.516 1.00 84.06 188 GLU A O 1
ATOM 1604 N N . VAL A 1 189 ? -3.150 16.277 2.602 1.00 84.75 189 VAL A N 1
ATOM 1605 C CA . VAL A 1 189 ? -2.789 14.933 3.085 1.00 84.75 189 VAL A CA 1
ATOM 1606 C C . VAL A 1 189 ? -1.893 15.017 4.322 1.00 84.75 189 VAL A C 1
ATOM 1608 O O . VAL A 1 189 ? -2.162 14.378 5.341 1.00 84.75 189 VAL A O 1
ATOM 1611 N N . LYS A 1 190 ? -0.882 15.895 4.305 1.00 85.19 190 LYS A N 1
ATOM 1612 C CA . LYS A 1 190 ? -0.035 16.150 5.480 1.00 85.19 190 LYS A CA 1
ATOM 1613 C C . LYS A 1 190 ? -0.850 16.592 6.699 1.00 85.19 190 LYS A C 1
ATOM 1615 O O . LYS A 1 190 ? -0.629 16.105 7.806 1.00 85.19 190 LYS A O 1
ATOM 1620 N N . SER A 1 191 ? -1.790 17.513 6.497 1.00 85.00 191 SER A N 1
ATOM 1621 C CA . SER A 1 191 ? -2.629 18.042 7.575 1.00 85.00 191 SER A CA 1
ATOM 1622 C C . SER A 1 191 ? -3.544 16.968 8.172 1.00 85.00 191 SER A C 1
ATOM 1624 O O . SER A 1 191 ? -3.865 17.032 9.359 1.00 85.00 191 SER A O 1
ATOM 1626 N N . LEU A 1 192 ? -3.970 15.980 7.377 1.00 85.75 192 LEU A N 1
ATOM 1627 C CA . LEU A 1 192 ? -4.727 14.821 7.862 1.00 85.75 192 LEU A CA 1
ATOM 1628 C C . LEU A 1 192 ? -3.870 13.920 8.756 1.00 85.75 192 LEU A C 1
ATOM 1630 O O . LEU A 1 192 ? -4.319 13.546 9.837 1.00 85.75 192 LEU A O 1
ATOM 1634 N N . TYR A 1 193 ? -2.624 13.643 8.369 1.00 87.31 193 TYR A N 1
ATOM 1635 C CA . TYR A 1 193 ? -1.701 12.868 9.203 1.00 87.31 193 TYR A CA 1
ATOM 1636 C C . TYR A 1 193 ? -1.418 13.549 10.549 1.00 87.31 193 TYR A C 1
ATOM 1638 O O . TYR A 1 193 ? -1.472 12.908 11.600 1.00 87.31 193 TYR A O 1
ATOM 1646 N N . GLU A 1 194 ? -1.174 14.863 10.537 1.00 85.12 194 GLU A N 1
ATOM 1647 C CA . GLU A 1 194 ? -0.871 15.635 11.749 1.00 85.12 194 GLU A CA 1
ATOM 1648 C C . GLU A 1 194 ? -2.039 15.663 12.748 1.00 85.12 194 GLU A C 1
ATOM 1650 O O . GLU A 1 194 ? -1.802 15.600 13.957 1.00 85.12 194 GLU A O 1
ATOM 1655 N N . LYS A 1 195 ? -3.293 15.701 12.271 1.00 82.25 195 LYS A N 1
ATOM 1656 C CA . LYS A 1 195 ? -4.490 15.633 13.134 1.00 82.25 195 LYS A CA 1
ATOM 1657 C C . LYS A 1 195 ? -4.552 14.344 13.954 1.00 82.25 195 LYS A C 1
ATOM 1659 O O . LYS A 1 195 ? -4.956 14.389 15.111 1.00 82.25 195 LYS A O 1
ATOM 1664 N N . GLU A 1 196 ? -4.062 13.241 13.395 1.00 77.25 196 GLU A N 1
ATOM 1665 C CA . GLU A 1 196 ? -4.017 11.930 14.054 1.00 77.25 196 GLU A CA 1
ATOM 1666 C C . GLU A 1 196 ? -2.703 11.669 14.803 1.00 77.25 196 GLU A C 1
ATOM 1668 O O . GLU A 1 196 ? -2.407 10.545 15.216 1.00 77.25 196 GLU A O 1
ATOM 1673 N N . GLY A 1 197 ? -1.878 12.707 14.981 1.00 79.81 197 GLY A N 1
ATOM 1674 C CA . GLY A 1 197 ? -0.582 12.593 15.645 1.00 79.81 197 GLY A CA 1
ATOM 1675 C C . GLY A 1 197 ? 0.441 11.770 14.856 1.00 79.81 197 GLY A C 1
ATOM 1676 O O . GLY A 1 197 ? 1.444 11.337 15.427 1.00 79.81 197 GLY A O 1
ATOM 1677 N N . TYR A 1 198 ? 0.210 11.550 13.559 1.00 79.25 198 TYR A N 1
ATOM 1678 C CA . TYR A 1 198 ? 1.145 10.875 12.668 1.00 79.25 198 TYR A CA 1
ATOM 1679 C C . TYR A 1 198 ? 2.071 11.905 12.010 1.00 79.25 198 TYR A C 1
ATOM 1681 O O . TYR A 1 198 ? 1.790 12.463 10.953 1.00 79.25 198 TYR A O 1
ATOM 1689 N N . ASP A 1 199 ? 3.199 12.190 12.663 1.00 74.94 199 ASP A N 1
ATOM 1690 C CA . ASP A 1 199 ? 4.226 13.094 12.129 1.00 74.94 199 ASP A CA 1
ATOM 1691 C C . ASP A 1 199 ? 5.062 12.369 11.062 1.00 74.94 199 ASP A C 1
ATOM 1693 O O . ASP A 1 199 ? 6.112 11.777 11.342 1.00 74.94 199 ASP A O 1
ATOM 1697 N N . ILE A 1 200 ? 4.562 12.387 9.824 1.00 70.31 200 ILE A N 1
ATOM 1698 C CA . ILE A 1 200 ? 5.179 11.658 8.713 1.00 70.31 200 ILE A CA 1
ATOM 1699 C C . ILE A 1 200 ? 6.569 12.191 8.358 1.00 70.31 200 ILE A C 1
ATOM 1701 O O . ILE A 1 200 ? 7.441 11.417 7.970 1.00 70.31 200 ILE A O 1
ATOM 1705 N N . LEU A 1 201 ? 6.815 13.489 8.567 1.00 64.44 201 LEU A N 1
ATOM 1706 C CA . LEU A 1 201 ? 8.114 14.110 8.304 1.00 64.44 201 LEU A CA 1
ATOM 1707 C C . LEU A 1 201 ? 9.168 13.625 9.300 1.00 64.44 201 LEU A C 1
ATOM 1709 O O . LEU A 1 201 ? 10.290 13.306 8.905 1.00 64.44 201 LEU A O 1
ATOM 1713 N N . LYS A 1 202 ? 8.814 13.483 10.585 1.00 65.12 202 LYS A N 1
ATOM 1714 C CA . LYS A 1 202 ? 9.707 12.827 11.553 1.00 65.12 202 LYS A CA 1
ATOM 1715 C C . LYS A 1 202 ? 9.929 11.353 11.250 1.00 65.12 202 LYS A C 1
ATOM 1717 O O . LYS A 1 202 ? 11.023 10.854 11.498 1.00 65.12 202 LYS A O 1
ATOM 1722 N N . ALA A 1 203 ? 8.903 10.653 10.774 1.00 62.38 203 ALA A N 1
ATOM 1723 C CA . ALA A 1 203 ? 8.976 9.213 10.561 1.00 62.38 203 ALA A CA 1
ATOM 1724 C C . ALA A 1 203 ? 9.709 8.825 9.264 1.00 62.38 203 ALA A C 1
ATOM 1726 O O . ALA A 1 203 ? 10.359 7.780 9.228 1.00 62.38 203 ALA A O 1
ATOM 1727 N N . LYS A 1 204 ? 9.591 9.634 8.202 1.00 69.69 204 LYS A N 1
ATOM 1728 C CA . LYS A 1 204 ? 9.964 9.260 6.825 1.00 69.69 204 LYS A CA 1
ATOM 1729 C C . LYS A 1 204 ? 10.781 10.329 6.081 1.00 69.69 204 LYS A C 1
ATOM 1731 O O . LYS A 1 204 ? 11.123 10.133 4.917 1.00 69.69 204 LYS A O 1
ATOM 1736 N N . GLY A 1 205 ? 11.145 11.432 6.737 1.00 71.12 205 GLY A N 1
ATOM 1737 C CA . GLY A 1 205 ? 11.988 12.478 6.157 1.00 71.12 205 GLY A CA 1
ATOM 1738 C C . GLY A 1 205 ? 11.253 13.329 5.118 1.00 71.12 205 GLY A C 1
ATOM 1739 O O . GLY A 1 205 ? 10.141 13.782 5.364 1.00 71.12 205 GLY A O 1
ATOM 1740 N N . ASN A 1 206 ? 11.887 13.562 3.965 1.00 70.81 206 ASN A N 1
ATOM 1741 C CA . ASN A 1 206 ? 11.399 14.469 2.915 1.00 70.81 206 ASN A CA 1
ATOM 1742 C C . ASN A 1 206 ? 10.506 13.786 1.857 1.00 70.81 206 ASN A C 1
ATOM 1744 O O . ASN A 1 206 ? 10.322 14.346 0.776 1.00 70.81 206 ASN A O 1
ATOM 1748 N N . LEU A 1 207 ? 9.983 12.583 2.121 1.00 75.25 207 LEU A N 1
ATOM 1749 C CA . LEU A 1 207 ? 9.062 11.927 1.189 1.00 75.25 207 LEU A CA 1
ATOM 1750 C C . LEU A 1 207 ? 7.733 12.702 1.111 1.00 75.25 207 LEU A C 1
ATOM 1752 O O . LEU A 1 207 ? 7.197 13.067 2.163 1.00 75.25 207 LEU A O 1
ATOM 1756 N N . PRO A 1 208 ? 7.192 12.954 -0.097 1.00 83.69 208 PRO A N 1
ATOM 1757 C CA . PRO A 1 208 ? 5.886 13.580 -0.260 1.00 83.69 208 PRO A CA 1
ATOM 1758 C C . PRO A 1 208 ? 4.784 12.795 0.477 1.00 83.69 208 PRO A C 1
ATOM 1760 O O . PRO A 1 208 ? 4.628 11.601 0.232 1.00 83.69 208 PRO A O 1
ATOM 1763 N N . PRO A 1 209 ? 4.013 13.441 1.372 1.00 85.94 209 PRO A N 1
ATOM 1764 C CA . PRO A 1 209 ? 2.927 12.813 2.133 1.00 85.94 209 PRO A CA 1
ATOM 1765 C C . PRO A 1 209 ? 1.882 12.047 1.305 1.00 85.94 209 PRO A C 1
ATOM 1767 O O . PRO A 1 209 ? 1.284 11.107 1.824 1.00 85.94 209 PRO A O 1
ATOM 1770 N N . ASP A 1 210 ? 1.681 12.434 0.046 1.00 87.38 210 ASP A N 1
ATOM 1771 C CA . ASP A 1 210 ? 0.732 11.836 -0.901 1.00 87.38 210 ASP A CA 1
ATOM 1772 C C . ASP A 1 210 ? 1.339 10.697 -1.744 1.00 87.38 210 ASP A C 1
ATOM 1774 O O . ASP A 1 210 ? 0.816 10.322 -2.795 1.00 87.38 210 ASP A O 1
ATOM 1778 N N . GLU A 1 211 ? 2.490 10.158 -1.333 1.00 88.19 211 GLU A N 1
ATOM 1779 C CA . GLU A 1 211 ? 3.019 8.923 -1.903 1.00 88.19 211 GLU A CA 1
ATOM 1780 C C . GLU A 1 211 ? 2.108 7.745 -1.524 1.00 88.19 211 GLU A C 1
ATOM 1782 O O . GLU A 1 211 ? 1.852 7.489 -0.348 1.00 88.19 211 GLU A O 1
ATOM 1787 N N . ALA A 1 212 ? 1.686 6.953 -2.510 1.00 89.31 212 ALA A N 1
ATOM 1788 C CA . ALA A 1 212 ? 0.717 5.872 -2.334 1.00 89.31 212 ALA A CA 1
ATOM 1789 C C . ALA A 1 212 ? 1.078 4.898 -1.198 1.00 89.31 212 ALA A C 1
ATOM 1791 O O . ALA A 1 212 ? 0.201 4.445 -0.465 1.00 89.31 212 ALA A O 1
ATOM 1792 N N . LYS A 1 213 ? 2.368 4.575 -1.006 1.00 89.38 213 LYS A N 1
ATOM 1793 C CA . LYS A 1 213 ? 2.792 3.679 0.085 1.00 89.38 213 LYS A CA 1
ATOM 1794 C C . LYS A 1 213 ? 2.537 4.283 1.471 1.00 89.38 213 LYS A C 1
ATOM 1796 O O . LYS A 1 213 ? 2.194 3.541 2.388 1.00 89.38 213 LYS A O 1
ATOM 1801 N N . LEU A 1 214 ? 2.666 5.603 1.609 1.00 89.94 214 LEU A N 1
ATOM 1802 C CA . LEU A 1 214 ? 2.414 6.338 2.849 1.00 89.94 214 LEU A CA 1
ATOM 1803 C C . LEU A 1 214 ? 0.916 6.450 3.134 1.00 89.94 214 LEU A C 1
ATOM 1805 O O . LEU A 1 214 ? 0.493 6.225 4.264 1.00 89.94 214 LEU A O 1
ATOM 1809 N N . GLU A 1 215 ? 0.107 6.695 2.105 1.00 91.75 215 GLU A N 1
ATOM 1810 C CA . GLU A 1 215 ? -1.354 6.711 2.226 1.00 91.75 215 GLU A CA 1
ATOM 1811 C C . GLU A 1 215 ? -1.908 5.339 2.644 1.00 91.75 215 GLU A C 1
ATOM 1813 O O . GLU A 1 215 ? -2.776 5.235 3.516 1.00 91.75 215 GLU A O 1
ATOM 1818 N N . ILE A 1 216 ? -1.357 4.260 2.075 1.00 93.62 216 ILE A N 1
ATOM 1819 C CA . ILE A 1 216 ? -1.682 2.882 2.462 1.00 93.62 216 ILE A CA 1
ATOM 1820 C C . ILE A 1 216 ? -1.226 2.598 3.905 1.00 93.62 216 ILE A C 1
ATOM 1822 O O . ILE A 1 216 ? -1.981 1.992 4.668 1.00 93.62 216 ILE A O 1
ATOM 1826 N N . GLU A 1 217 ? -0.020 3.028 4.300 1.00 91.81 217 GLU A N 1
ATOM 1827 C CA . GLU A 1 217 ? 0.498 2.889 5.674 1.00 91.81 217 GLU A CA 1
ATOM 1828 C C . GLU A 1 217 ? -0.386 3.622 6.692 1.00 91.81 217 GLU A C 1
ATOM 1830 O O . GLU A 1 217 ? -0.688 3.089 7.763 1.00 91.81 217 GLU A O 1
ATOM 1835 N N . PHE A 1 218 ? -0.855 4.821 6.351 1.00 91.88 218 PHE A N 1
ATOM 1836 C CA . PHE A 1 218 ? -1.765 5.584 7.195 1.00 91.88 218 PHE A CA 1
ATOM 1837 C C . PHE A 1 218 ? -3.123 4.891 7.342 1.00 91.88 218 PHE A C 1
ATOM 1839 O O . PHE A 1 218 ? -3.615 4.722 8.459 1.00 91.88 218 PHE A O 1
ATOM 1846 N N . MET A 1 219 ? -3.701 4.404 6.241 1.00 92.88 219 MET A N 1
ATOM 1847 C CA . MET A 1 219 ? -4.954 3.648 6.280 1.00 92.88 219 MET A CA 1
ATOM 1848 C C . MET A 1 219 ? -4.822 2.359 7.105 1.00 92.88 219 MET A C 1
ATOM 1850 O O . MET A 1 219 ? -5.714 2.040 7.889 1.00 92.88 219 MET A O 1
ATOM 1854 N N . LEU A 1 220 ? -3.692 1.650 6.998 1.00 93.00 220 LEU A N 1
ATOM 1855 C CA . LEU A 1 220 ? -3.376 0.499 7.849 1.00 93.00 220 LEU A CA 1
ATOM 1856 C C . LEU A 1 220 ? -3.441 0.848 9.330 1.00 93.00 220 LEU A C 1
ATOM 1858 O O . LEU A 1 220 ? -4.092 0.140 10.096 1.00 93.00 220 LEU A O 1
ATOM 1862 N N . LYS A 1 221 ? -2.792 1.950 9.718 1.00 91.88 221 LYS A N 1
ATOM 1863 C CA . LYS A 1 221 ? -2.800 2.429 11.097 1.00 91.88 221 LYS A CA 1
ATOM 1864 C C . LYS A 1 221 ? -4.222 2.724 11.581 1.00 91.88 221 LYS A C 1
ATOM 1866 O O . LYS A 1 221 ? -4.585 2.282 12.667 1.00 91.88 221 LYS A O 1
ATOM 1871 N N . LEU A 1 222 ? -5.024 3.436 10.787 1.00 92.38 222 LEU A N 1
ATOM 1872 C CA . LEU A 1 222 ? -6.401 3.767 11.164 1.00 92.38 222 LEU A CA 1
ATOM 1873 C C . LEU A 1 222 ? -7.264 2.517 11.370 1.00 92.38 222 LEU A C 1
ATOM 1875 O O . LEU A 1 222 ? -8.078 2.488 12.294 1.00 92.38 222 LEU A O 1
ATOM 1879 N N . ILE A 1 223 ? -7.090 1.488 10.535 1.00 93.81 223 ILE A N 1
ATOM 1880 C CA . ILE A 1 223 ? -7.842 0.234 10.667 1.00 93.81 223 ILE A CA 1
ATOM 1881 C C . ILE A 1 223 ? -7.330 -0.587 11.862 1.00 93.81 223 ILE A C 1
ATOM 1883 O O . ILE A 1 223 ? -8.139 -1.147 12.598 1.00 93.81 223 ILE A O 1
ATOM 1887 N N . ASP A 1 224 ? -6.016 -0.635 12.112 1.00 94.00 224 ASP A N 1
ATOM 1888 C CA . ASP A 1 224 ? -5.446 -1.302 13.297 1.00 94.00 224 ASP A CA 1
ATOM 1889 C C . ASP A 1 224 ? -5.971 -0.674 14.605 1.00 94.00 224 ASP A C 1
ATOM 1891 O O . ASP A 1 224 ? -6.370 -1.383 15.542 1.00 94.00 224 ASP A O 1
ATOM 1895 N N . ASP A 1 225 ? -6.041 0.659 14.654 1.00 93.56 225 ASP A N 1
ATOM 1896 C CA . ASP A 1 225 ? -6.620 1.394 15.778 1.00 93.56 225 ASP A CA 1
ATOM 1897 C C . ASP A 1 225 ? -8.139 1.131 15.890 1.00 93.56 225 ASP A C 1
ATOM 1899 O O . ASP A 1 225 ? -8.659 0.968 16.998 1.00 93.56 225 ASP A O 1
ATOM 1903 N N . GLU A 1 226 ? -8.857 1.020 14.762 1.00 93.31 226 GLU A N 1
ATOM 1904 C CA . GLU A 1 226 ? -10.300 0.732 14.727 1.00 93.31 226 GLU A CA 1
ATOM 1905 C C . GLU A 1 226 ? -10.593 -0.670 15.274 1.00 93.31 226 GLU A C 1
ATOM 1907 O O . GLU A 1 226 ? -11.448 -0.833 16.147 1.00 93.31 226 GLU A O 1
ATOM 1912 N N . VAL A 1 227 ? -9.856 -1.684 14.815 1.00 93.88 227 VAL A N 1
ATOM 1913 C CA . VAL A 1 227 ? -9.965 -3.069 15.299 1.00 93.88 227 VAL A CA 1
ATOM 1914 C C . VAL A 1 227 ? -9.725 -3.126 16.808 1.00 93.88 227 VAL A C 1
ATOM 1916 O O . VAL A 1 227 ? -10.463 -3.793 17.537 1.00 93.88 227 VAL A O 1
ATOM 1919 N N . SER A 1 228 ? -8.718 -2.400 17.297 1.00 94.94 228 SER A N 1
ATOM 1920 C CA . SER A 1 228 ? -8.398 -2.321 18.726 1.00 94.94 228 SER A CA 1
ATOM 1921 C C . SER A 1 228 ? -9.516 -1.652 19.533 1.00 94.94 228 SER A C 1
ATOM 1923 O O . SER A 1 228 ? -9.860 -2.115 20.626 1.00 94.94 228 SER A O 1
ATOM 1925 N N . ALA A 1 229 ? -10.131 -0.597 18.993 1.00 93.12 229 ALA A N 1
ATOM 1926 C CA . ALA A 1 229 ? -11.265 0.083 19.609 1.00 93.12 229 ALA A CA 1
ATOM 1927 C C . ALA A 1 229 ? -12.505 -0.826 19.691 1.00 93.12 229 ALA A C 1
ATOM 1929 O O . ALA A 1 229 ? -13.106 -0.928 20.761 1.00 93.12 229 ALA A O 1
ATOM 1930 N N . TRP A 1 230 ? -12.832 -1.571 18.628 1.00 90.94 230 TRP A N 1
ATOM 1931 C CA . TRP A 1 230 ? -13.927 -2.550 18.665 1.00 90.94 230 TRP A CA 1
ATOM 1932 C C . TRP A 1 230 ? -13.678 -3.661 19.683 1.00 90.94 230 TRP A C 1
ATOM 1934 O O . TRP A 1 230 ? -14.542 -3.953 20.507 1.00 90.94 230 TRP A O 1
ATOM 1944 N N . ARG A 1 231 ? -12.473 -4.242 19.692 1.00 92.44 231 ARG A N 1
ATOM 1945 C CA . ARG A 1 231 ? -12.114 -5.332 20.618 1.00 92.44 231 ARG A CA 1
ATOM 1946 C C . ARG A 1 231 ? -12.096 -4.908 22.086 1.00 92.44 231 ARG A C 1
ATOM 1948 O O . ARG A 1 231 ? -12.292 -5.745 22.961 1.00 92.44 231 ARG A O 1
ATOM 1955 N N . SER A 1 232 ? -11.857 -3.629 22.359 1.00 93.75 232 SER A N 1
ATOM 1956 C CA . SER A 1 232 ? -11.883 -3.063 23.714 1.00 93.75 232 SER A CA 1
ATOM 1957 C C . SER A 1 232 ? -13.256 -2.518 24.128 1.00 93.75 232 SER A C 1
ATOM 1959 O O . SER A 1 232 ? -13.399 -2.039 25.252 1.00 93.75 232 SER A O 1
ATOM 1961 N N . GLY A 1 233 ? -14.267 -2.593 23.253 1.00 90.69 233 GLY A N 1
ATOM 1962 C CA . GLY A 1 233 ? -15.610 -2.061 23.501 1.00 90.69 233 GLY A CA 1
ATOM 1963 C C . GLY A 1 233 ? -15.698 -0.531 23.441 1.00 90.69 233 GLY A C 1
ATOM 1964 O O . GLY A 1 233 ? -16.704 0.046 23.853 1.00 90.69 233 GLY A O 1
ATOM 1965 N N . ASN A 1 234 ? -14.669 0.154 22.929 1.00 92.88 234 ASN A N 1
ATOM 1966 C CA . ASN A 1 234 ? -14.680 1.603 22.741 1.00 92.88 234 ASN A CA 1
ATOM 1967 C C . ASN A 1 234 ? -15.334 1.976 21.401 1.00 92.88 234 ASN A C 1
ATOM 1969 O O . ASN A 1 234 ? -14.682 2.401 20.444 1.00 92.88 234 ASN A O 1
ATOM 1973 N N . ARG A 1 235 ? -16.656 1.810 21.347 1.00 88.94 235 ARG A N 1
ATOM 1974 C CA . ARG A 1 235 ? -17.471 2.054 20.151 1.00 88.94 235 ARG A CA 1
ATOM 1975 C C . ARG A 1 235 ? -17.349 3.477 19.605 1.00 88.94 235 ARG A C 1
ATOM 1977 O O . ARG A 1 235 ? -17.333 3.660 18.392 1.00 88.94 235 ARG A O 1
ATOM 1984 N N . GLU A 1 236 ? -17.283 4.479 20.479 1.00 91.62 236 GLU A N 1
ATOM 1985 C CA . GLU A 1 236 ? -17.168 5.884 20.070 1.00 91.62 236 GLU A CA 1
ATOM 1986 C C . GLU A 1 236 ? -15.883 6.114 19.271 1.00 91.62 236 GLU A C 1
ATOM 1988 O O . GLU A 1 236 ? -15.945 6.610 18.145 1.00 91.62 236 GLU A O 1
ATOM 1993 N N . LYS A 1 237 ? -14.740 5.644 19.791 1.00 92.12 237 LYS A N 1
ATOM 1994 C CA . LYS A 1 237 ? -13.459 5.750 19.085 1.00 92.12 237 LYS A CA 1
ATOM 1995 C C . LYS A 1 237 ? -13.457 4.971 17.770 1.00 92.12 237 LYS A C 1
ATOM 1997 O O . LYS A 1 237 ? -12.911 5.441 16.777 1.00 92.12 237 LYS A O 1
ATOM 2002 N N . ALA A 1 238 ? -14.079 3.796 17.748 1.00 88.69 238 ALA A N 1
ATOM 2003 C CA . ALA A 1 238 ? -14.142 2.972 16.549 1.00 88.69 238 ALA A CA 1
ATOM 2004 C C . ALA A 1 238 ? -14.934 3.655 15.415 1.00 88.69 238 ALA A C 1
ATOM 2006 O O . ALA A 1 238 ? -14.501 3.664 14.264 1.00 88.69 238 ALA A O 1
ATOM 2007 N N . ILE A 1 239 ? -16.060 4.297 15.746 1.00 87.69 239 ILE A N 1
ATOM 2008 C CA . ILE A 1 239 ? -16.855 5.081 14.787 1.00 87.69 239 ILE A CA 1
ATOM 2009 C C . ILE A 1 239 ? -16.092 6.327 14.321 1.00 87.69 239 ILE A C 1
ATOM 2011 O O . ILE A 1 239 ? -16.147 6.660 13.137 1.00 87.69 239 ILE A O 1
ATOM 2015 N N . GLU A 1 240 ? -15.384 7.008 15.225 1.00 89.44 240 GLU A N 1
ATOM 2016 C CA . GLU A 1 240 ? -14.534 8.154 14.885 1.00 89.44 240 GLU A CA 1
ATOM 2017 C C . GLU A 1 240 ? -13.490 7.762 13.827 1.00 89.44 240 GLU A C 1
ATOM 2019 O O . GLU A 1 240 ? -13.437 8.370 12.761 1.00 89.44 240 GLU A O 1
ATOM 2024 N N . LEU A 1 241 ? -12.736 6.685 14.076 1.00 90.00 241 LEU A N 1
ATOM 2025 C CA . LEU A 1 241 ? -11.722 6.154 13.160 1.00 90.00 241 LEU A CA 1
ATOM 2026 C C . LEU A 1 241 ? -12.320 5.735 11.814 1.00 90.00 241 LEU A C 1
ATOM 2028 O O . LEU A 1 241 ? -11.767 6.067 10.769 1.00 90.00 241 LEU A O 1
ATOM 2032 N N . LEU A 1 242 ? -13.478 5.070 11.812 1.00 87.00 242 LEU A N 1
ATOM 2033 C CA . LEU A 1 242 ? -14.173 4.710 10.574 1.00 87.00 242 LEU A CA 1
ATOM 2034 C C . LEU A 1 242 ? -14.542 5.944 9.737 1.00 87.00 242 LEU A C 1
ATOM 2036 O O . LEU A 1 242 ? -14.468 5.904 8.508 1.00 87.00 242 LEU A O 1
ATOM 2040 N N . ASN A 1 243 ? -14.970 7.034 10.376 1.00 84.31 243 ASN A N 1
ATOM 2041 C CA . ASN A 1 243 ? -15.298 8.266 9.663 1.00 84.31 243 ASN A CA 1
ATOM 2042 C C . ASN A 1 243 ? -14.045 8.928 9.087 1.00 84.31 243 ASN A C 1
ATOM 2044 O O . ASN A 1 243 ? -14.070 9.304 7.921 1.00 84.31 243 ASN A O 1
ATOM 2048 N N . MET A 1 244 ? -12.932 8.957 9.825 1.00 86.44 244 MET A N 1
ATOM 2049 C CA . MET A 1 244 ? -11.659 9.454 9.284 1.00 86.44 244 MET A CA 1
ATOM 2050 C C . MET A 1 244 ? -11.208 8.669 8.052 1.00 86.44 244 MET A C 1
ATOM 2052 O O . MET A 1 244 ? -10.750 9.252 7.077 1.00 86.44 244 MET A O 1
ATOM 2056 N N . GLN A 1 245 ? -11.352 7.342 8.074 1.00 88.88 245 GLN A N 1
ATOM 2057 C CA . GLN A 1 245 ? -11.001 6.507 6.927 1.00 88.88 245 GLN A CA 1
ATOM 2058 C C . GLN A 1 245 ? -11.867 6.824 5.703 1.00 88.88 245 GLN A C 1
ATOM 2060 O O . GLN A 1 245 ? -11.371 6.789 4.581 1.00 88.88 245 GLN A O 1
ATOM 2065 N N . LYS A 1 246 ? -13.155 7.135 5.898 1.00 84.19 246 LYS A N 1
ATOM 2066 C CA . LYS A 1 246 ? -14.031 7.581 4.805 1.00 84.19 246 LYS A CA 1
ATOM 2067 C C . LYS A 1 246 ? -13.600 8.945 4.289 1.00 84.19 246 LYS A C 1
ATOM 2069 O O . LYS A 1 246 ? -13.468 9.097 3.082 1.00 84.19 246 LYS A O 1
ATOM 2074 N N . ASP A 1 247 ? -13.351 9.893 5.188 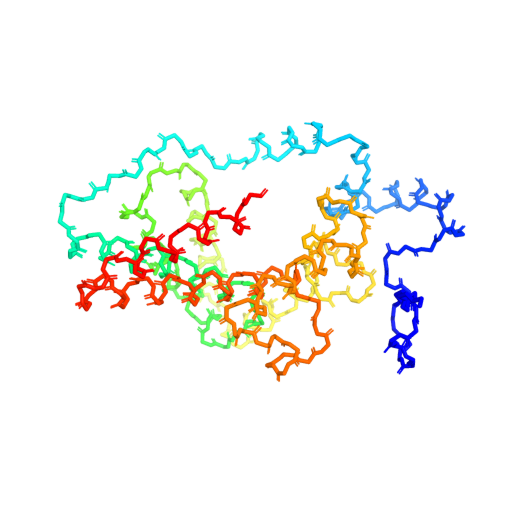1.00 80.88 247 ASP A N 1
ATOM 2075 C CA . ASP A 1 247 ? -12.919 11.246 4.833 1.00 80.88 247 ASP A CA 1
ATOM 2076 C C . ASP A 1 247 ? -11.598 11.223 4.054 1.00 80.88 247 ASP A C 1
ATOM 2078 O O . ASP A 1 247 ? -11.453 11.953 3.083 1.00 80.88 247 ASP A O 1
ATOM 2082 N N . PHE A 1 248 ? -10.671 10.331 4.414 1.00 83.06 248 PHE A N 1
ATOM 2083 C CA . PHE A 1 248 ? -9.410 10.137 3.696 1.00 83.06 248 PHE A CA 1
ATOM 2084 C C . PHE A 1 248 ? -9.593 9.593 2.267 1.00 83.06 248 PHE A C 1
ATOM 2086 O O . PHE A 1 248 ? -8.784 9.870 1.391 1.00 83.06 248 PHE A O 1
ATOM 2093 N N . LEU A 1 249 ? -10.649 8.814 2.010 1.00 78.94 249 LEU A N 1
ATOM 2094 C CA . LEU A 1 249 ? -10.919 8.216 0.695 1.00 78.94 249 LEU A CA 1
ATOM 2095 C C . LEU A 1 249 ? -11.750 9.118 -0.242 1.00 78.94 249 LEU A C 1
ATOM 2097 O O . LEU A 1 249 ? -12.038 8.705 -1.371 1.00 78.94 249 LEU A O 1
ATOM 2101 N N . HIS A 1 250 ? -12.175 10.304 0.208 1.00 62.59 250 HIS A N 1
ATOM 2102 C CA . HIS A 1 250 ? -13.054 11.219 -0.534 1.00 62.59 250 HIS A CA 1
ATOM 2103 C C . HIS A 1 250 ? -12.297 12.416 -1.131 1.00 62.59 250 HIS A C 1
ATOM 2105 O O . HIS A 1 250 ? -12.538 12.724 -2.327 1.00 62.59 250 HIS A O 1
#